Protein AF-0000000079725671 (afdb_homodimer)

pLDDT: mean 90.02, std 9.46, range [46.38, 97.56]

Solvent-accessible surface area (backbone atoms only — not comparable to full-atom values): 10134 Å² total; per-residue (Å²): 124,62,66,67,55,54,53,46,51,53,52,45,52,52,47,52,50,46,52,53,51,50,50,51,46,45,49,37,56,75,71,64,52,60,65,69,60,48,43,50,51,52,51,51,50,43,43,52,50,52,52,50,46,47,50,50,50,51,51,50,41,50,66,55,51,53,64,68,46,79,49,66,68,58,43,51,52,50,51,51,50,51,50,51,51,52,53,46,55,57,65,80,77,125,64,67,68,55,53,53,47,49,52,51,44,53,52,47,51,52,46,52,52,52,50,50,50,46,47,48,36,55,74,70,64,52,59,64,68,60,49,43,50,50,51,52,51,48,44,44,53,51,51,51,50,44,46,51,50,51,52,51,50,41,50,67,56,51,53,65,68,46,80,49,67,65,58,42,52,54,50,51,51,51,52,49,51,50,54,52,46,55,56,63,79,77

Foldseek 3Di:
DPPVVVLVVVLVVLVVVLVVLVVVLVVCVVVPHDPVVSVVSVVVSVLSVLVSVLSVVVVCCVVPPLVPDDDPVVNVVSVVVNVVVVVVSVVVD/DPPVVVLVVVLVVLVVVLVVLVVVLVVCVVVPHDPVVSVVSVVVSVLSVLVSVLSVVVVCCVVPPLVPDDDPVVNVVSVVVNVVVVVVSVVVD

Radius of gyration: 20.31 Å; Cα contacts (8 Å, |Δi|>4): 118; chains: 2; bounding box: 20×65×53 Å

Nearest PDB structures (foldseek):
  5lcy-assembly1_C  TM=7.199E-01  e=9.953E-04  Salmonella enterica subsp. enterica serovar Typhimurium
  4adz-assembly1_A-2  TM=7.126E-01  e=8.774E-03  Streptomyces lividans
  5lbm-assembly1_D  TM=7.826E-01  e=1.057E-02  Escherichia coli O157:H7
  7mq3-assembly1_A  TM=7.444E-01  e=8.245E-03  Streptococcus pneumoniae D39
  7mq1-assembly1_B  TM=7.352E-01  e=1.443E-02  Streptococcus pneumoniae D39

InterPro domains:
  IPR003735 Metal-sensitive transcriptional repressor [PF02583] (8-86)
  IPR003735 Metal-sensitive transcriptional repressor [PTHR33677] (5-89)
  IPR038390 Metal-sensitive repressor, helix protomer superfamily [G3DSA:1.20.58.1000] (1-90)

Organism: NCBI:txid2484901

Secondary structure (DSSP, 8-state):
--HHHHHHHHHHHHHHHHHHHHHHHHHHHHTT--HHHHHHHHHHHHHHHHHHHHHHHHHHIIIIIIHH---HHHHHHHHHHHHHHHHHHHHH-/--HHHHHHHHHHHHHHHHHHHHHHHHHHHHTT--HHHHHHHHHHHHHHHHHHHHHHHHHHIIIIIIHH---HHHHHHHHHHHHHHHHHHHHH-

Sequence (186 aa):
MDKKLESSKKIQDRLSRLEGHLKSVKRMVEEGKPCNDVIHQIAAVQAALSKVAKLMIEDHFSHSILAQTKSPELKTDLKEFMASIDNYFRTIHMDKKLESSKKIQDRLSRLEGHLKSVKRMVEEGKPCNDVIHQIAAVQAALSKVAKLMIEDHFSHSILAQTKSPELKTDLKEFMASIDNYFRTIH

Structure (mmCIF, N/CA/C/O backbone):
data_AF-0000000079725671-model_v1
#
loop_
_entity.id
_entity.type
_entity.pdbx_description
1 polymer 'Metal-sensitive transcriptional regulator'
#
loop_
_atom_site.group_PDB
_atom_site.id
_atom_site.type_symbol
_atom_site.label_atom_id
_atom_site.label_alt_id
_atom_site.label_comp_id
_atom_site.label_asym_id
_atom_site.label_entity_id
_atom_site.label_seq_id
_atom_site.pdbx_PDB_ins_code
_atom_site.Cartn_x
_atom_site.Cartn_y
_atom_site.Cartn_z
_atom_site.occupancy
_atom_site.B_iso_or_equiv
_atom_site.auth_seq_id
_atom_site.auth_comp_id
_atom_site.auth_asym_id
_atom_site.auth_atom_id
_atom_site.pdbx_PDB_model_num
ATOM 1 N N . MET A 1 1 ? -8.273 18.859 24.344 1 46.38 1 MET A N 1
ATOM 2 C CA . MET A 1 1 ? -7.238 17.953 23.844 1 46.38 1 MET A CA 1
ATOM 3 C C . MET A 1 1 ? -6.551 18.531 22.609 1 46.38 1 MET A C 1
ATOM 5 O O . MET A 1 1 ? -7.211 19.047 21.719 1 46.38 1 MET A O 1
ATOM 9 N N . ASP A 1 2 ? -5.238 18.953 22.641 1 62.06 2 ASP A N 1
ATOM 10 C CA . ASP A 1 2 ? -4.488 19.594 21.562 1 62.06 2 ASP A CA 1
ATOM 11 C C . ASP A 1 2 ? -4.777 18.922 20.219 1 62.06 2 ASP A C 1
ATOM 13 O O . ASP A 1 2 ? -4.809 17.688 20.125 1 62.06 2 ASP A O 1
ATOM 17 N N . LYS A 1 3 ? -5.676 19.531 19.391 1 66.25 3 LYS A N 1
ATOM 18 C CA . LYS A 1 3 ? -6.094 19.078 18.062 1 66.25 3 LYS A CA 1
ATOM 19 C C . LYS A 1 3 ? -5.02 18.219 17.406 1 66.25 3 LYS A C 1
ATOM 21 O O . LYS A 1 3 ? -5.332 17.25 16.719 1 66.25 3 LYS A O 1
ATOM 26 N N . LYS A 1 4 ? -3.754 18.562 17.641 1 72.12 4 LYS A N 1
ATOM 27 C CA . LYS A 1 4 ? -2.637 17.797 17.094 1 72.12 4 LYS A CA 1
ATOM 28 C C . LYS A 1 4 ? -2.58 16.391 17.688 1 72.12 4 LYS A C 1
ATOM 30 O O . LYS A 1 4 ? -2.334 15.422 16.969 1 72.12 4 LYS A O 1
ATOM 35 N N . LEU A 1 5 ? -2.916 16.406 18.938 1 70.75 5 LEU A N 1
ATOM 36 C CA . LEU A 1 5 ? -2.896 15.117 19.641 1 70.75 5 LEU A CA 1
ATOM 37 C C . LEU A 1 5 ? -4.035 14.227 19.156 1 70.75 5 LEU A C 1
ATOM 39 O O . LEU A 1 5 ? -3.859 13.016 19 1 70.75 5 LEU A O 1
ATOM 43 N N . GLU A 1 6 ? -5.164 14.82 18.875 1 73.5 6 GLU A N 1
ATOM 44 C CA . GLU A 1 6 ? -6.316 14.055 18.422 1 73.5 6 GLU A CA 1
ATOM 45 C C . GLU A 1 6 ? -6.078 13.477 17.031 1 73.5 6 GLU A C 1
ATOM 47 O O . GLU A 1 6 ? -6.473 12.336 16.75 1 73.5 6 GLU A O 1
ATOM 52 N N . SER A 1 7 ? -5.441 14.211 16.203 1 82.75 7 SER A N 1
ATOM 53 C CA . SER A 1 7 ? -5.133 13.742 14.852 1 82.75 7 SER A CA 1
ATOM 54 C C . SER A 1 7 ? -4.129 12.594 14.883 1 82.75 7 SER A C 1
ATOM 56 O O . SER A 1 7 ? -4.273 11.617 14.141 1 82.75 7 SER A O 1
ATOM 58 N N . SER A 1 8 ? -3.211 12.766 15.836 1 87.94 8 SER A N 1
ATOM 59 C CA . SER A 1 8 ? -2.201 11.727 15.969 1 87.94 8 SER A CA 1
ATOM 60 C C . SER A 1 8 ? -2.818 10.414 16.453 1 87.94 8 SER A C 1
ATOM 62 O O . SER A 1 8 ? -2.455 9.336 15.969 1 87.94 8 SER A O 1
ATOM 64 N N . LYS A 1 9 ? -3.758 10.547 17.375 1 91.75 9 LYS A N 1
ATOM 65 C CA . LYS A 1 9 ? -4.414 9.352 17.906 1 91.75 9 LYS A CA 1
ATOM 66 C C . LYS A 1 9 ? -5.242 8.664 16.828 1 91.75 9 LYS A C 1
ATOM 68 O O . LYS A 1 9 ? -5.242 7.434 16.734 1 91.75 9 LYS A O 1
ATOM 73 N N . LYS A 1 10 ? -5.965 9.391 16.062 1 93.5 10 LYS A N 1
ATOM 74 C CA . LYS A 1 10 ? -6.766 8.836 14.977 1 93.5 10 LYS A CA 1
ATOM 75 C C . LYS A 1 10 ? -5.887 8.094 13.969 1 93.5 10 LYS A C 1
ATOM 77 O O . LYS A 1 10 ? -6.23 7 13.531 1 93.5 10 LYS A O 1
ATOM 82 N N . ILE A 1 11 ? -4.789 8.703 13.633 1 95.81 11 ILE A N 1
ATOM 83 C CA . ILE A 1 11 ? -3.846 8.102 12.695 1 95.81 11 ILE A CA 1
ATOM 84 C C . ILE A 1 11 ? -3.275 6.816 13.297 1 95.81 11 ILE A C 1
ATOM 86 O O . ILE A 1 11 ? -3.16 5.801 12.609 1 95.81 11 ILE A O 1
ATOM 90 N N . GLN A 1 12 ? -3.014 6.855 14.578 1 95.69 12 GLN A N 1
ATOM 91 C CA . GLN A 1 12 ? -2.5 5.68 15.273 1 95.69 12 GLN A CA 1
ATOM 92 C C . GLN A 1 12 ? -3.512 4.539 15.242 1 95.69 12 GLN A C 1
ATOM 94 O O . GLN A 1 12 ? -3.145 3.383 15.016 1 95.69 12 GLN A O 1
ATOM 99 N N . ASP A 1 13 ? -4.703 4.891 15.5 1 96.38 13 ASP A N 1
ATOM 100 C CA . ASP A 1 13 ? -5.762 3.887 15.492 1 96.38 13 ASP A CA 1
ATOM 101 C C . ASP A 1 13 ? -5.902 3.25 14.109 1 96.38 13 ASP A C 1
ATOM 103 O O . ASP A 1 13 ? -6.09 2.037 14 1 96.38 13 ASP A O 1
ATOM 107 N N . ARG A 1 14 ? -5.879 4.031 13.086 1 96.19 14 ARG A N 1
ATOM 108 C CA . ARG A 1 14 ? -5.973 3.516 11.727 1 96.19 14 ARG A CA 1
ATOM 109 C C . ARG A 1 14 ? -4.801 2.59 11.406 1 96.19 14 ARG A C 1
ATOM 111 O O . ARG A 1 14 ? -4.984 1.534 10.797 1 96.19 14 ARG A O 1
ATOM 118 N N . LEU A 1 15 ? -3.604 2.99 11.789 1 97.25 15 LEU A N 1
ATOM 119 C CA . LEU A 1 15 ? -2.416 2.176 11.555 1 97.25 15 LEU A CA 1
ATOM 120 C C . LEU A 1 15 ? -2.502 0.854 12.312 1 97.25 15 LEU A C 1
ATOM 122 O O . LEU A 1 15 ? -2.051 -0.181 11.812 1 97.25 15 LEU A O 1
ATOM 126 N N . SER A 1 16 ? -3.055 0.886 13.5 1 96.81 16 SER A N 1
ATOM 127 C CA . SER A 1 16 ? -3.244 -0.34 14.266 1 96.81 16 SER A CA 1
ATOM 128 C C . SER A 1 16 ? -4.184 -1.303 13.547 1 96.81 16 SER A C 1
ATOM 130 O O . SER A 1 16 ? -3.928 -2.508 13.5 1 96.81 16 SER A O 1
ATOM 132 N N . ARG A 1 17 ? -5.215 -0.775 13.016 1 96.75 17 ARG A N 1
ATOM 133 C CA . ARG A 1 17 ? -6.137 -1.602 12.242 1 96.75 17 ARG A CA 1
ATOM 134 C C . ARG A 1 17 ? -5.445 -2.201 11.023 1 96.75 17 ARG A C 1
ATOM 136 O O . ARG A 1 17 ? -5.648 -3.375 10.711 1 96.75 17 ARG A O 1
ATOM 143 N N . LEU A 1 18 ? -4.652 -1.413 10.367 1 97.56 18 LEU A N 1
ATOM 144 C CA . LEU A 1 18 ? -3.93 -1.869 9.188 1 97.56 18 LEU A CA 1
ATOM 145 C C . LEU A 1 18 ? -2.941 -2.973 9.547 1 97.56 18 LEU A C 1
ATOM 147 O O . LEU A 1 18 ? -2.758 -3.922 8.781 1 97.56 18 LEU A O 1
ATOM 151 N N . GLU A 1 19 ? -2.283 -2.789 10.641 1 96.31 19 GLU A N 1
ATOM 152 C CA . GLU A 1 19 ? -1.405 -3.846 11.141 1 96.31 19 GLU A CA 1
ATOM 153 C C . GLU A 1 19 ? -2.164 -5.16 11.297 1 96.31 19 GLU A C 1
ATOM 155 O O . GLU A 1 19 ? -1.667 -6.223 10.914 1 96.31 19 GLU A O 1
ATOM 160 N N . GLY A 1 20 ? -3.352 -5.07 11.898 1 95.62 20 GLY A N 1
ATOM 161 C CA . GLY A 1 20 ? -4.199 -6.246 12.016 1 95.62 20 GLY A CA 1
ATOM 162 C C . GLY A 1 20 ? -4.551 -6.863 10.672 1 95.62 20 GLY A C 1
ATOM 163 O O . GLY A 1 20 ? -4.508 -8.086 10.516 1 95.62 20 GLY A O 1
ATOM 164 N N . HIS A 1 21 ? -4.902 -5.988 9.695 1 96.88 21 HIS A N 1
ATOM 165 C CA . HIS A 1 21 ? -5.227 -6.457 8.352 1 96.88 21 HIS A CA 1
ATOM 166 C C . HIS A 1 21 ? -4.043 -7.18 7.719 1 96.88 21 HIS A C 1
ATOM 168 O O . HIS A 1 21 ? -4.215 -8.211 7.066 1 96.88 21 HIS A O 1
ATOM 174 N N . LEU A 1 22 ? -2.883 -6.645 7.945 1 97.31 22 LEU A N 1
ATOM 175 C CA . LEU A 1 22 ? -1.688 -7.273 7.391 1 97.31 22 LEU A CA 1
ATOM 176 C C . LEU A 1 22 ? -1.445 -8.633 8.039 1 97.31 22 LEU A C 1
ATOM 178 O O . LEU A 1 22 ? -1.029 -9.578 7.359 1 97.31 22 LEU A O 1
ATOM 182 N N . LYS A 1 23 ? -1.699 -8.75 9.297 1 96.44 23 LYS A N 1
ATOM 183 C CA . LYS A 1 23 ? -1.615 -10.039 9.977 1 96.44 23 LYS A CA 1
ATOM 184 C C . LYS A 1 23 ? -2.568 -11.055 9.344 1 96.44 23 LYS A C 1
ATOM 186 O O . LYS A 1 23 ? -2.219 -12.227 9.188 1 96.44 23 LYS A O 1
ATOM 191 N N . SER A 1 24 ? -3.736 -10.539 9.055 1 96.75 24 SER A N 1
ATOM 192 C CA . SER A 1 24 ? -4.699 -11.406 8.383 1 96.75 24 SER A CA 1
ATOM 193 C C . SER A 1 24 ? -4.172 -11.875 7.035 1 96.75 24 SER A C 1
ATOM 195 O O . SER A 1 24 ? -4.34 -13.047 6.672 1 96.75 24 SER A O 1
ATOM 197 N N . VAL A 1 25 ? -3.551 -11.031 6.316 1 97.56 25 VAL A N 1
ATOM 198 C CA . VAL A 1 25 ? -2.965 -11.391 5.027 1 97.56 25 VAL A CA 1
ATOM 199 C C . VAL A 1 25 ? -1.93 -12.492 5.219 1 97.56 25 VAL A C 1
ATOM 201 O O . VAL A 1 25 ? -1.928 -13.484 4.484 1 97.56 25 VAL A O 1
ATOM 204 N N . LYS A 1 26 ? -1.071 -12.305 6.156 1 96.44 26 LYS A N 1
ATOM 205 C CA . LYS A 1 26 ? -0.055 -13.305 6.465 1 96.44 26 LYS A CA 1
ATOM 206 C C . LYS A 1 26 ? -0.693 -14.656 6.77 1 96.44 26 LYS A C 1
ATOM 208 O O . LYS A 1 26 ? -0.23 -15.695 6.285 1 96.44 26 LYS A O 1
ATOM 213 N N . ARG A 1 27 ? -1.762 -14.68 7.562 1 96.5 27 ARG A N 1
ATOM 214 C CA . ARG A 1 27 ? -2.48 -15.898 7.914 1 96.5 27 ARG A CA 1
ATOM 215 C C . ARG A 1 27 ? -3.07 -16.562 6.676 1 96.5 27 ARG A C 1
ATOM 217 O O . ARG A 1 27 ? -3.047 -17.781 6.551 1 96.5 27 ARG A O 1
ATOM 224 N N . MET A 1 28 ? -3.639 -15.734 5.793 1 96.31 28 MET A N 1
ATOM 225 C CA . MET A 1 28 ? -4.211 -16.25 4.555 1 96.31 28 MET A CA 1
ATOM 226 C C . MET A 1 28 ? -3.164 -17.016 3.752 1 96.31 28 MET A C 1
ATOM 228 O O . MET A 1 28 ? -3.453 -18.078 3.205 1 96.31 28 MET A O 1
ATOM 232 N N . VAL A 1 29 ? -1.955 -16.453 3.699 1 95.31 29 VAL A N 1
ATOM 233 C CA . VAL A 1 29 ? -0.865 -17.109 2.98 1 95.31 29 VAL A CA 1
ATOM 234 C C . VAL A 1 29 ? -0.498 -18.422 3.67 1 95.31 29 VAL A C 1
ATOM 236 O O . VAL A 1 29 ? -0.331 -19.438 3.012 1 95.31 29 VAL A O 1
ATOM 239 N N . GLU A 1 30 ? -0.4 -18.406 4.973 1 93.38 30 GLU A N 1
ATOM 240 C CA . GLU A 1 30 ? -0.06 -19.594 5.758 1 93.38 30 GLU A CA 1
ATOM 241 C C . GLU A 1 30 ? -1.091 -20.703 5.566 1 93.38 30 GLU A C 1
ATOM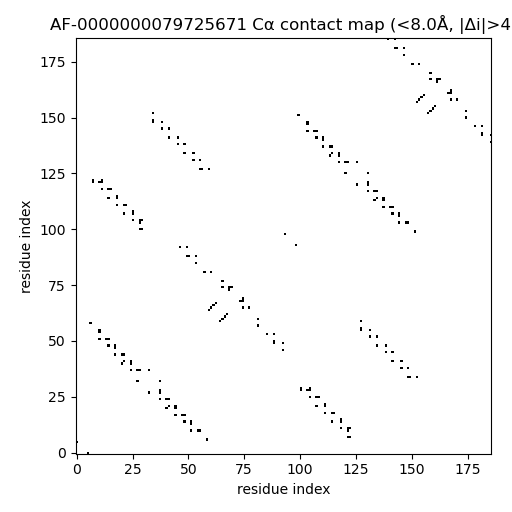 243 O O . GLU A 1 30 ? -0.739 -21.875 5.512 1 93.38 30 GLU A O 1
ATOM 248 N N . GLU A 1 31 ? -2.348 -20.344 5.453 1 95.38 31 GLU A N 1
ATOM 249 C CA . GLU A 1 31 ? -3.459 -21.281 5.344 1 95.38 31 GLU A CA 1
ATOM 250 C C . GLU A 1 31 ? -3.66 -21.734 3.9 1 95.38 31 GLU A C 1
ATOM 252 O O . GLU A 1 31 ? -4.531 -22.562 3.619 1 95.38 31 GLU A O 1
ATOM 257 N N . GLY A 1 32 ? -2.928 -21.172 2.992 1 92.44 32 GLY A N 1
ATOM 258 C CA . GLY A 1 32 ? -3 -21.578 1.595 1 92.44 32 GLY A CA 1
ATOM 259 C C . GLY A 1 32 ? -4.258 -21.094 0.899 1 92.44 32 GLY A C 1
ATOM 260 O O . GLY A 1 32 ? -4.863 -21.828 0.115 1 92.44 32 GLY A O 1
ATOM 261 N N . LYS A 1 33 ? -4.707 -19.891 1.312 1 94.56 33 LYS A N 1
ATOM 262 C CA . LYS A 1 33 ? -5.871 -19.297 0.646 1 94.56 33 LYS A CA 1
ATOM 263 C C . LYS A 1 33 ? -5.57 -19 -0.819 1 94.56 33 LYS A C 1
ATOM 265 O O . LYS A 1 33 ? -4.41 -18.844 -1.201 1 94.56 33 LYS A O 1
ATOM 270 N N . PRO A 1 34 ? -6.645 -18.969 -1.673 1 92.88 34 PRO A N 1
ATOM 271 C CA . PRO A 1 34 ? -6.434 -18.672 -3.092 1 92.88 34 PRO A CA 1
ATOM 272 C C . PRO A 1 34 ? -5.703 -17.344 -3.32 1 92.88 34 PRO A C 1
ATOM 274 O O . PRO A 1 34 ? -6 -16.359 -2.654 1 92.88 34 PRO A O 1
ATOM 277 N N . CYS A 1 35 ? -4.766 -17.328 -4.211 1 91.75 35 CYS A N 1
ATOM 278 C CA . CYS A 1 35 ? -3.92 -16.188 -4.527 1 91.75 35 CYS A CA 1
ATOM 279 C C . CYS A 1 35 ? -4.762 -14.938 -4.777 1 91.75 35 CYS A C 1
ATOM 281 O O . CYS A 1 35 ? -4.426 -13.852 -4.305 1 91.75 35 CYS A O 1
ATOM 283 N N . ASN A 1 36 ? -5.883 -15.102 -5.484 1 92.06 36 ASN A N 1
ATOM 284 C CA . ASN A 1 36 ? -6.738 -13.961 -5.797 1 92.06 36 ASN A CA 1
ATOM 285 C C . ASN A 1 36 ? -7.266 -13.297 -4.531 1 92.06 36 ASN A C 1
ATOM 287 O O . ASN A 1 36 ? -7.367 -12.07 -4.465 1 92.06 36 ASN A O 1
ATOM 291 N N . ASP A 1 37 ? -7.625 -14.109 -3.545 1 95.81 37 ASP A N 1
ATOM 292 C CA . ASP A 1 37 ? -8.117 -13.57 -2.281 1 95.81 37 ASP A CA 1
ATOM 293 C C . ASP A 1 37 ? -7.02 -12.812 -1.538 1 95.81 37 ASP A C 1
ATOM 295 O O . ASP A 1 37 ? -7.258 -11.734 -0.995 1 95.81 37 ASP A O 1
ATOM 299 N N . VAL A 1 38 ? -5.852 -13.352 -1.526 1 96.69 38 VAL A N 1
ATOM 300 C CA . VAL A 1 38 ? -4.723 -12.742 -0.831 1 96.69 38 VAL A CA 1
ATOM 301 C C . VAL A 1 38 ? -4.367 -11.414 -1.49 1 96.69 38 VAL A C 1
ATOM 303 O O . VAL A 1 38 ? -4.18 -10.406 -0.805 1 96.69 38 VAL A O 1
ATOM 306 N N . ILE A 1 39 ? -4.375 -11.367 -2.785 1 95.44 39 ILE A N 1
ATOM 307 C CA . ILE A 1 39 ? -4.035 -10.164 -3.529 1 95.44 39 ILE A CA 1
ATOM 308 C C . ILE A 1 39 ? -5.094 -9.094 -3.287 1 95.44 39 ILE A C 1
ATOM 310 O O . ILE A 1 39 ? -4.773 -7.906 -3.168 1 95.44 39 ILE A O 1
ATOM 314 N N . HIS A 1 40 ? -6.254 -9.523 -3.23 1 95.88 40 HIS A N 1
ATOM 315 C CA . HIS A 1 40 ? -7.328 -8.578 -2.941 1 95.88 40 HIS A CA 1
ATOM 316 C C . HIS A 1 40 ? -7.141 -7.93 -1.575 1 95.88 40 HIS A C 1
ATOM 318 O O . HIS A 1 40 ? -7.352 -6.727 -1.422 1 95.88 40 HIS A O 1
ATOM 324 N N . GLN A 1 41 ? -6.773 -8.734 -0.63 1 96.31 41 GLN A N 1
ATOM 325 C CA . GLN A 1 41 ? -6.566 -8.203 0.712 1 96.31 41 GLN A CA 1
ATOM 326 C C . GLN A 1 41 ? -5.352 -7.277 0.752 1 96.31 41 GLN A C 1
ATOM 328 O O . GLN A 1 41 ? -5.352 -6.273 1.467 1 96.31 41 GLN A O 1
ATOM 333 N N . ILE A 1 42 ? -4.305 -7.641 0.023 1 96.75 42 ILE A N 1
ATOM 334 C CA . ILE A 1 42 ? -3.139 -6.766 -0.073 1 96.75 42 ILE A CA 1
ATOM 335 C C . ILE A 1 42 ? -3.553 -5.414 -0.647 1 96.75 42 ILE A C 1
ATOM 337 O O . ILE A 1 42 ? -3.156 -4.363 -0.133 1 96.75 42 ILE A O 1
ATOM 341 N N . ALA A 1 43 ? -4.348 -5.414 -1.692 1 94.81 43 ALA A N 1
ATOM 342 C CA . ALA A 1 43 ? -4.84 -4.18 -2.303 1 94.81 43 ALA A CA 1
ATOM 343 C C . ALA A 1 43 ? -5.625 -3.346 -1.296 1 94.81 43 ALA A C 1
ATOM 345 O O . ALA A 1 43 ? -5.52 -2.117 -1.282 1 94.81 43 ALA A O 1
ATOM 346 N N . ALA A 1 44 ? -6.422 -4.031 -0.44 1 95.94 44 ALA A N 1
ATOM 347 C CA . ALA A 1 44 ? -7.195 -3.336 0.585 1 95.94 44 ALA A CA 1
ATOM 348 C C . ALA A 1 44 ? -6.281 -2.654 1.598 1 95.94 44 ALA A C 1
ATOM 350 O O . ALA A 1 44 ? -6.547 -1.53 2.029 1 95.94 44 ALA A O 1
ATOM 351 N N . VAL A 1 45 ? -5.188 -3.33 1.957 1 96.25 45 VAL A N 1
ATOM 352 C CA . VAL A 1 45 ? -4.23 -2.74 2.885 1 96.25 45 VAL A CA 1
ATOM 353 C C . VAL A 1 45 ? -3.57 -1.522 2.24 1 96.25 45 VAL A C 1
ATOM 355 O O . VAL A 1 45 ? -3.422 -0.478 2.879 1 96.25 45 VAL A O 1
ATOM 358 N N . GLN A 1 46 ? -3.191 -1.589 1.028 1 95.19 46 GLN A N 1
ATOM 359 C CA . GLN A 1 46 ? -2.564 -0.49 0.303 1 95.19 46 GLN A CA 1
ATOM 360 C C . GLN A 1 46 ? -3.496 0.714 0.212 1 95.19 46 GLN A C 1
ATOM 362 O O . GLN A 1 46 ? -3.074 1.852 0.431 1 95.19 46 GLN A O 1
ATOM 367 N N . ALA A 1 47 ? -4.746 0.437 -0.098 1 94.62 47 ALA A N 1
ATOM 368 C CA . ALA A 1 47 ? -5.738 1.503 -0.187 1 94.62 47 ALA A CA 1
ATOM 369 C C . ALA A 1 47 ? -5.926 2.193 1.161 1 94.62 47 ALA A C 1
ATOM 371 O O . ALA A 1 47 ? -6.004 3.422 1.231 1 94.62 47 ALA A O 1
ATOM 372 N N . ALA A 1 48 ? -5.992 1.388 2.164 1 95.5 48 ALA A N 1
ATOM 373 C CA . ALA A 1 48 ? -6.156 1.943 3.506 1 95.5 48 ALA A CA 1
ATOM 374 C C . ALA A 1 48 ? -4.934 2.764 3.91 1 95.5 48 ALA A C 1
ATOM 376 O O . ALA A 1 48 ? -5.066 3.805 4.559 1 95.5 48 ALA A O 1
ATOM 377 N N . LEU A 1 49 ? -3.73 2.328 3.545 1 96.06 49 LEU A N 1
ATOM 378 C CA . LEU A 1 49 ? -2.512 3.086 3.809 1 96.06 49 LEU A CA 1
ATOM 379 C C . LEU A 1 49 ? -2.523 4.414 3.061 1 96.06 49 LEU A C 1
ATOM 381 O O . LEU A 1 49 ? -2.084 5.438 3.592 1 96.06 49 LEU A O 1
ATOM 385 N N . SER A 1 50 ? -3.002 4.418 1.828 1 94.88 50 SER A N 1
ATOM 386 C CA . SER A 1 50 ? -3.139 5.648 1.059 1 94.88 50 SER A CA 1
ATOM 387 C C . SER A 1 50 ? -4.043 6.648 1.771 1 94.88 50 SER A C 1
ATOM 389 O O . SER A 1 50 ? -3.771 7.848 1.771 1 94.88 50 SER A O 1
ATOM 391 N N . LYS A 1 51 ? -5.086 6.152 2.373 1 94.69 51 LYS A N 1
ATOM 392 C CA . LYS A 1 51 ? -5.996 7.02 3.117 1 94.69 51 LYS A CA 1
ATOM 393 C C . LYS A 1 51 ? -5.309 7.625 4.336 1 94.69 51 LYS A C 1
ATOM 395 O O . LYS A 1 51 ? -5.543 8.789 4.676 1 94.69 51 LYS A O 1
ATOM 400 N N . VAL A 1 52 ? -4.504 6.844 4.93 1 95.56 52 VAL A N 1
ATOM 401 C CA . VAL A 1 52 ? -3.758 7.355 6.078 1 95.56 52 VAL A CA 1
ATOM 402 C C . VAL A 1 52 ? -2.797 8.453 5.621 1 95.56 52 VAL A C 1
ATOM 404 O O . VAL A 1 52 ? -2.723 9.516 6.242 1 95.56 52 VAL A O 1
ATOM 407 N N . ALA A 1 53 ? -2.045 8.203 4.551 1 94.88 53 ALA A N 1
ATOM 408 C CA . ALA A 1 53 ? -1.133 9.195 3.994 1 94.88 53 ALA A CA 1
ATOM 409 C C . ALA A 1 53 ? -1.872 10.484 3.646 1 94.88 53 ALA A C 1
ATOM 411 O O . ALA A 1 53 ? -1.404 11.578 3.965 1 94.88 53 ALA A O 1
ATOM 412 N N . LYS A 1 54 ? -2.986 10.344 3.096 1 93.88 54 LYS A N 1
ATOM 413 C CA . LYS A 1 54 ? -3.809 11.492 2.744 1 93.88 54 LYS A CA 1
ATOM 414 C C . LYS A 1 54 ? -4.191 12.297 3.986 1 93.88 54 LYS A C 1
ATOM 416 O O . LYS A 1 54 ? -4.094 13.523 3.992 1 93.88 54 LYS A O 1
ATOM 421 N N . LEU A 1 55 ? -4.656 11.609 4.93 1 93.25 55 LEU A N 1
ATOM 422 C CA . LEU A 1 55 ? -5.047 12.266 6.172 1 93.25 55 LEU A CA 1
ATOM 423 C C . LEU A 1 55 ? -3.875 13.031 6.781 1 93.25 55 LEU A C 1
ATOM 425 O O . LEU A 1 55 ? -4.051 14.141 7.289 1 93.25 55 LEU A O 1
ATOM 429 N N . MET A 1 56 ? -2.758 12.461 6.699 1 93.12 56 MET A N 1
ATOM 430 C CA . MET A 1 56 ? -1.561 13.102 7.242 1 93.12 56 MET A CA 1
ATOM 431 C C . MET A 1 56 ? -1.209 14.352 6.449 1 93.12 56 MET A C 1
ATOM 433 O O . MET A 1 56 ? -0.857 15.383 7.031 1 93.12 56 MET A O 1
ATOM 437 N N . ILE A 1 57 ? -1.312 14.242 5.164 1 92.56 57 ILE A N 1
ATOM 438 C CA . ILE A 1 57 ? -1.045 15.375 4.289 1 92.56 57 ILE A CA 1
ATOM 439 C C . ILE A 1 57 ? -2.033 16.5 4.59 1 92.56 57 ILE A C 1
ATOM 441 O O . ILE A 1 57 ? -1.638 17.656 4.742 1 92.56 57 ILE A O 1
ATOM 445 N N . GLU A 1 58 ? -3.277 16.156 4.742 1 91.19 58 GLU A N 1
ATOM 446 C CA . GLU A 1 58 ? -4.324 17.141 5.039 1 91.19 58 GLU A CA 1
ATOM 447 C C . GLU A 1 58 ? -4.082 17.812 6.383 1 91.19 58 GLU A C 1
ATOM 449 O O . GLU A 1 58 ? -4.242 19.031 6.512 1 91.19 58 GLU A O 1
ATOM 454 N N . ASP A 1 59 ? -3.738 17.031 7.309 1 89 59 ASP A N 1
ATOM 455 C CA . ASP A 1 59 ? -3.469 17.547 8.648 1 89 59 ASP A CA 1
ATOM 456 C C . ASP A 1 59 ? -2.291 18.531 8.633 1 89 59 ASP A C 1
ATOM 458 O O . ASP A 1 59 ? -2.369 19.609 9.203 1 89 59 ASP A O 1
ATOM 462 N N . HIS A 1 60 ? -1.206 18.141 7.98 1 84.19 60 HIS A N 1
ATOM 463 C CA . HIS A 1 60 ? -0.031 18.984 7.848 1 84.19 60 HIS A CA 1
ATOM 464 C C . HIS A 1 60 ? -0.359 20.266 7.082 1 84.19 60 HIS A C 1
ATOM 466 O O . HIS A 1 60 ? 0.034 21.359 7.492 1 84.19 60 HIS A O 1
ATOM 472 N N . PHE A 1 61 ? -1.066 20.156 6.094 1 86.19 61 PHE A N 1
ATOM 473 C CA . PHE A 1 61 ? -1.449 21.281 5.254 1 86.19 61 PHE A CA 1
ATOM 474 C C . PHE A 1 61 ? -2.305 22.281 6.031 1 86.19 61 PHE A C 1
ATOM 476 O O . PHE A 1 61 ? -2.074 23.484 5.969 1 86.19 61 PHE A O 1
ATOM 483 N N . SER A 1 62 ? -3.291 21.844 6.738 1 86.56 62 SER A N 1
ATOM 484 C CA . SER A 1 62 ? -4.223 22.703 7.465 1 86.56 62 SER A CA 1
ATOM 485 C C . SER A 1 62 ? -3.533 23.422 8.617 1 86.56 62 SER A C 1
ATOM 487 O O . SER A 1 62 ? -3.691 24.625 8.789 1 86.56 62 SER A O 1
ATOM 489 N N . HIS A 1 63 ? -2.791 22.75 9.43 1 81.69 63 HIS A N 1
ATOM 490 C CA . HIS A 1 63 ? -2.211 23.297 10.656 1 81.69 63 HIS A CA 1
ATOM 491 C C . HIS A 1 63 ? -1.005 24.172 10.344 1 81.69 63 HIS A C 1
ATOM 493 O O . HIS A 1 63 ? -0.807 25.203 10.992 1 81.69 63 HIS A O 1
ATOM 499 N N . SER A 1 64 ? -0.27 23.797 9.375 1 81 64 SER A N 1
ATOM 500 C CA . SER A 1 64 ? 0.993 24.5 9.195 1 81 64 SER A CA 1
ATOM 501 C C . SER A 1 64 ? 0.916 25.484 8.031 1 81 64 SER A C 1
ATOM 503 O O . SER A 1 64 ? 1.345 26.641 8.148 1 81 64 SER A O 1
ATOM 505 N N . ILE A 1 65 ? 0.317 25.062 6.953 1 82.69 65 ILE A N 1
ATOM 506 C CA . ILE A 1 65 ? 0.419 25.891 5.754 1 82.69 65 ILE A CA 1
ATOM 507 C C . ILE A 1 65 ? -0.758 26.859 5.691 1 82.69 65 ILE A C 1
ATOM 509 O O . ILE A 1 65 ? -0.565 28.078 5.598 1 82.69 65 ILE A O 1
ATOM 513 N N . LEU A 1 66 ? -1.928 26.438 5.809 1 86.88 66 LEU A N 1
ATOM 514 C CA . LEU A 1 66 ? -3.107 27.281 5.691 1 86.88 66 LEU A CA 1
ATOM 515 C C . LEU A 1 66 ? -3.209 28.234 6.879 1 86.88 66 LEU A C 1
ATOM 517 O O . LEU A 1 66 ? -3.568 29.406 6.715 1 86.88 66 LEU A O 1
ATOM 521 N N . ALA A 1 67 ? -2.781 27.766 8.039 1 85.94 67 ALA A N 1
ATOM 522 C CA . ALA A 1 67 ? -2.887 28.562 9.258 1 85.94 67 ALA A CA 1
ATOM 523 C C . ALA A 1 67 ? -1.908 29.734 9.234 1 85.94 67 ALA A C 1
ATOM 525 O O . ALA A 1 67 ? -2.176 30.781 9.828 1 85.94 67 ALA A O 1
ATOM 526 N N . GLN A 1 68 ? -0.829 29.547 8.523 1 88.94 68 GLN A N 1
ATOM 527 C CA . GLN A 1 68 ? 0.225 30.562 8.531 1 88.94 68 GLN A CA 1
ATOM 528 C C . GLN A 1 68 ? 0.071 31.516 7.359 1 88.94 68 GLN A C 1
ATOM 530 O O . GLN A 1 68 ? 0.786 32.531 7.277 1 88.94 68 GLN A O 1
ATOM 535 N N . THR A 1 69 ? -0.842 31.125 6.496 1 89 69 THR A N 1
ATOM 536 C CA . THR A 1 69 ? -1.028 31.953 5.305 1 89 69 THR A CA 1
ATOM 537 C C . THR A 1 69 ? -1.997 33.094 5.582 1 89 69 THR A C 1
ATOM 539 O O . THR A 1 69 ? -3.143 32.875 5.973 1 89 69 THR A O 1
ATOM 542 N N . LYS A 1 70 ? -1.545 34.375 5.391 1 88.69 70 LYS A N 1
ATOM 543 C CA . LYS A 1 70 ? -2.336 35.562 5.703 1 88.69 70 LYS A CA 1
ATOM 544 C C . LYS A 1 70 ? -3.039 36.094 4.457 1 88.69 70 LYS A C 1
ATOM 546 O O . LYS A 1 70 ? -4.137 36.656 4.547 1 88.69 70 LYS A O 1
ATOM 551 N N . SER A 1 71 ? -2.482 35.906 3.354 1 92.12 71 SER A N 1
ATOM 552 C CA . SER A 1 71 ? -3.049 36.375 2.096 1 92.12 71 SER A CA 1
ATOM 553 C C . SER A 1 71 ? -4.27 35.562 1.693 1 92.12 71 SER A C 1
ATOM 555 O O . SER A 1 71 ? -4.18 34.344 1.521 1 92.12 71 SER A O 1
ATOM 557 N N . PRO A 1 72 ? -5.422 36.219 1.585 1 91.44 72 PRO A N 1
ATOM 558 C CA . PRO A 1 72 ? -6.629 35.5 1.17 1 91.44 72 PRO A CA 1
ATOM 559 C C . PRO A 1 72 ? -6.484 34.844 -0.201 1 91.44 72 PRO A C 1
ATOM 561 O O . PRO A 1 72 ? -7.012 33.75 -0.425 1 91.44 72 PRO A O 1
ATOM 564 N N . GLU A 1 73 ? -5.809 35.5 -0.952 1 92.38 73 GLU A N 1
ATOM 565 C CA . GLU A 1 73 ? -5.602 34.969 -2.283 1 92.38 73 GLU A CA 1
ATOM 566 C C . GLU A 1 73 ? -4.758 33.688 -2.223 1 92.38 73 GLU A C 1
ATOM 568 O O . GLU A 1 73 ? -5.078 32.688 -2.873 1 92.38 73 GLU A O 1
ATOM 573 N N . LEU A 1 74 ? -3.662 33.719 -1.484 1 92.06 74 LEU A N 1
ATOM 574 C CA . LEU A 1 74 ? -2.791 32.562 -1.339 1 92.06 74 LEU A CA 1
ATOM 575 C C . LEU A 1 74 ? -3.521 31.422 -0.64 1 92.06 74 LEU A C 1
ATOM 577 O O . LEU A 1 74 ? -3.328 30.25 -0.984 1 92.06 74 LEU A O 1
ATOM 581 N N . LYS A 1 75 ? -4.426 31.75 0.304 1 92.38 75 LYS A N 1
ATOM 582 C CA . LYS A 1 75 ? -5.211 30.734 0.991 1 92.38 75 LYS A CA 1
ATOM 583 C C . LYS A 1 75 ? -6.129 30 0.018 1 92.38 75 LYS A C 1
ATOM 585 O O . LYS A 1 75 ? -6.258 28.766 0.082 1 92.38 75 LYS A O 1
ATOM 590 N N . THR A 1 76 ? -6.707 30.781 -0.841 1 93.12 76 THR A N 1
ATOM 591 C CA . THR A 1 76 ? -7.594 30.188 -1.844 1 93.12 76 THR A CA 1
ATOM 592 C C . THR A 1 76 ? -6.816 29.266 -2.781 1 93.12 76 THR A C 1
ATOM 594 O O . THR A 1 76 ? -7.262 28.156 -3.074 1 93.12 76 THR A O 1
ATOM 597 N N . ASP A 1 77 ? -5.668 29.719 -3.215 1 92.94 77 ASP A N 1
ATOM 598 C CA . ASP A 1 77 ? -4.82 28.906 -4.09 1 92.94 77 ASP A CA 1
ATOM 599 C C . ASP A 1 77 ? -4.398 27.609 -3.402 1 92.94 77 ASP A C 1
ATOM 601 O O . ASP A 1 77 ? -4.406 26.547 -4.02 1 92.94 77 ASP A O 1
ATOM 605 N N . LEU A 1 78 ? -4.055 27.703 -2.197 1 91.88 78 LEU A N 1
ATOM 606 C CA . LEU A 1 78 ? -3.613 26.547 -1.43 1 91.88 78 LEU A CA 1
ATOM 607 C C . LEU A 1 78 ? -4.758 25.562 -1.229 1 91.88 78 LEU A C 1
ATOM 609 O O . LEU A 1 78 ? -4.559 24.344 -1.303 1 91.88 78 LEU A O 1
ATOM 613 N N . LYS A 1 79 ? -5.934 26.062 -1.054 1 93 79 LYS A N 1
ATOM 614 C CA . LYS A 1 79 ? -7.109 25.203 -0.921 1 93 79 LYS A CA 1
ATOM 615 C C . LYS A 1 79 ? -7.395 24.453 -2.223 1 93 79 LYS A C 1
ATOM 617 O O . LYS A 1 79 ? -7.723 23.266 -2.207 1 93 79 LYS A O 1
ATOM 622 N N . GLU A 1 80 ? -7.238 25.141 -3.268 1 93.38 80 GLU A N 1
ATOM 623 C CA . GLU A 1 80 ? -7.418 24.5 -4.57 1 93.38 80 GLU A CA 1
ATOM 624 C C . GLU A 1 80 ? -6.371 23.422 -4.805 1 93.38 80 GLU A C 1
ATOM 626 O O . GLU A 1 80 ? -6.688 22.359 -5.344 1 93.38 80 GLU A O 1
ATOM 631 N N . PHE A 1 81 ? -5.184 23.734 -4.383 1 92.88 81 PHE A N 1
ATOM 632 C CA . PHE A 1 81 ? -4.102 22.766 -4.504 1 92.88 81 PHE A CA 1
ATOM 633 C C . PHE A 1 81 ? -4.398 21.531 -3.672 1 92.88 81 PHE A C 1
ATOM 635 O O . PHE A 1 81 ? -4.273 20.406 -4.16 1 92.88 81 PHE A O 1
ATOM 642 N N . MET A 1 82 ? -4.867 21.703 -2.51 1 92.12 82 MET A N 1
ATOM 643 C CA . MET A 1 82 ? -5.211 20.578 -1.639 1 92.12 82 MET A CA 1
ATOM 644 C C . MET A 1 82 ? -6.363 19.766 -2.223 1 92.12 82 MET A C 1
ATOM 646 O O . MET A 1 82 ? -6.387 18.547 -2.105 1 92.12 82 MET A O 1
ATOM 650 N N . ALA A 1 83 ? -7.215 20.438 -2.869 1 93.06 83 ALA A N 1
ATOM 651 C CA . ALA A 1 83 ? -8.32 19.75 -3.537 1 93.06 83 ALA A CA 1
ATOM 652 C C . ALA A 1 83 ? -7.812 18.875 -4.672 1 93.06 83 ALA A C 1
ATOM 654 O O . ALA A 1 83 ? -8.32 17.766 -4.883 1 93.06 83 ALA A O 1
ATOM 655 N N . SER A 1 84 ? -6.914 19.328 -5.375 1 92.62 84 SER A N 1
ATOM 656 C CA . SER A 1 84 ? -6.301 18.531 -6.438 1 92.62 84 SER A CA 1
ATOM 657 C C . SER A 1 84 ? -5.605 17.297 -5.871 1 92.62 84 SER A C 1
ATOM 659 O O . SER A 1 84 ? -5.695 16.219 -6.449 1 92.62 84 SER A O 1
ATOM 661 N N . ILE A 1 85 ? -4.941 17.438 -4.797 1 90.69 85 ILE A N 1
ATOM 662 C CA . ILE A 1 85 ? -4.281 16.328 -4.129 1 90.69 85 ILE A CA 1
ATOM 663 C C . ILE A 1 85 ? -5.32 15.297 -3.684 1 90.69 85 ILE A C 1
ATOM 665 O O . ILE A 1 85 ? -5.152 14.102 -3.904 1 90.69 85 ILE A O 1
ATOM 669 N N . ASP A 1 86 ? -6.344 15.766 -3.146 1 90.12 86 ASP A N 1
ATOM 670 C CA . ASP A 1 86 ? -7.43 14.891 -2.709 1 90.12 86 ASP A CA 1
ATOM 671 C C . ASP A 1 86 ? -7.988 14.086 -3.877 1 90.12 86 ASP A C 1
ATOM 673 O O . ASP A 1 86 ? -8.195 12.875 -3.76 1 90.12 86 ASP A O 1
ATOM 677 N N . ASN A 1 87 ? -8.203 14.758 -4.957 1 90.25 87 ASN A N 1
ATOM 678 C CA . ASN A 1 87 ? -8.688 14.086 -6.16 1 90.25 87 ASN A CA 1
ATOM 679 C C . ASN A 1 87 ? -7.699 13.023 -6.645 1 90.25 87 ASN A C 1
ATOM 681 O O . ASN A 1 87 ? -8.109 11.953 -7.094 1 90.25 87 ASN A O 1
ATOM 685 N N . TYR A 1 88 ? -6.516 13.367 -6.559 1 87.94 88 TYR A N 1
ATOM 686 C CA . TYR A 1 88 ? -5.469 12.43 -6.953 1 87.94 88 TYR A CA 1
ATOM 687 C C . TYR A 1 88 ? -5.527 11.164 -6.105 1 87.94 88 TYR A C 1
ATOM 689 O O . TYR A 1 88 ? -5.512 10.047 -6.637 1 87.94 88 TYR A O 1
ATOM 697 N N . PHE A 1 89 ? -5.629 11.289 -4.793 1 88.56 89 PHE A N 1
ATOM 698 C CA . PHE A 1 89 ? -5.672 10.148 -3.887 1 88.56 89 PHE A CA 1
ATOM 699 C C . PHE A 1 89 ? -6.918 9.305 -4.133 1 88.56 89 PHE A C 1
ATOM 701 O O . PHE A 1 89 ? -6.895 8.086 -3.945 1 88.56 89 PHE A O 1
ATOM 708 N N . ARG A 1 90 ? -7.938 9.945 -4.652 1 82.94 90 ARG A N 1
ATOM 709 C CA . ARG A 1 90 ? -9.18 9.242 -4.945 1 82.94 90 ARG A CA 1
ATOM 710 C C . ARG A 1 90 ? -9.039 8.398 -6.215 1 82.94 90 ARG A C 1
ATOM 712 O O . ARG A 1 90 ? -9.703 7.371 -6.359 1 82.94 90 ARG A O 1
ATOM 719 N N . THR A 1 91 ? -8.148 8.891 -7.031 1 76.56 91 THR A N 1
ATOM 720 C CA . THR A 1 91 ? -7.996 8.203 -8.312 1 76.56 91 THR A CA 1
ATOM 721 C C . THR A 1 91 ? -6.965 7.082 -8.195 1 76.56 91 THR A C 1
ATOM 723 O O . THR A 1 91 ? -7.145 6.008 -8.773 1 76.56 91 THR A O 1
ATOM 726 N N . ILE A 1 92 ? -5.84 7.438 -7.59 1 64.88 92 ILE A N 1
ATOM 727 C CA . ILE A 1 92 ? -4.785 6.434 -7.535 1 64.88 92 ILE A CA 1
ATOM 728 C C . ILE A 1 92 ? -5.223 5.277 -6.637 1 64.88 92 ILE A C 1
ATOM 730 O O . ILE A 1 92 ? -4.707 4.164 -6.754 1 64.88 92 ILE A O 1
ATOM 734 N N . HIS A 1 93 ? -6.051 5.535 -5.695 1 53.75 93 HIS A N 1
ATOM 735 C CA . HIS A 1 93 ? -6.641 4.434 -4.945 1 53.75 93 HIS A CA 1
ATOM 736 C C . HIS A 1 93 ? -8.055 4.129 -5.43 1 53.75 93 HIS A C 1
ATOM 738 O O . HIS A 1 93 ? -8.805 5.043 -5.773 1 53.75 93 HIS A O 1
ATOM 744 N N . MET B 1 1 ? 11.859 -29.859 -1.079 1 46.91 1 MET B N 1
ATOM 745 C CA . MET B 1 1 ? 10.828 -29.016 -0.475 1 46.91 1 MET B CA 1
ATOM 746 C C . MET B 1 1 ? 9.828 -28.531 -1.524 1 46.91 1 MET B C 1
ATOM 748 O O . MET B 1 1 ? 10.219 -28.141 -2.625 1 46.91 1 MET B O 1
ATOM 752 N N . ASP B 1 2 ? 8.508 -28.984 -1.55 1 62.75 2 ASP B N 1
ATOM 753 C CA . ASP B 1 2 ? 7.477 -28.656 -2.529 1 62.75 2 ASP B CA 1
ATOM 754 C C . ASP B 1 2 ? 7.52 -27.172 -2.908 1 62.75 2 ASP B C 1
ATOM 756 O O . ASP B 1 2 ? 7.648 -26.312 -2.041 1 62.75 2 ASP B O 1
ATOM 760 N N . LYS B 1 3 ? 8.156 -26.859 -4.07 1 66.44 3 LYS B N 1
ATOM 761 C CA . LYS B 1 3 ? 8.32 -25.531 -4.641 1 66.44 3 LYS B CA 1
ATOM 762 C C . LYS B 1 3 ? 7.215 -24.594 -4.164 1 66.44 3 LYS B C 1
ATOM 764 O O . LYS B 1 3 ? 7.461 -23.406 -3.93 1 66.44 3 LYS B O 1
ATOM 769 N N . LYS B 1 4 ? 6.012 -25.094 -4 1 72.62 4 LYS B N 1
ATOM 770 C CA . LYS B 1 4 ? 4.883 -24.297 -3.531 1 72.62 4 LYS B CA 1
ATOM 771 C C . LYS B 1 4 ? 5.09 -23.844 -2.09 1 72.62 4 LYS B C 1
ATOM 773 O O . LYS B 1 4 ? 4.789 -22.703 -1.744 1 72.62 4 LYS B O 1
ATOM 778 N N . LEU B 1 5 ? 5.676 -24.766 -1.38 1 70.88 5 LEU B N 1
ATOM 779 C CA . LEU B 1 5 ? 5.93 -24.469 0.023 1 70.88 5 LEU B CA 1
ATOM 780 C C . LEU B 1 5 ? 7.023 -23.406 0.158 1 70.88 5 LEU B C 1
ATOM 782 O O . LEU B 1 5 ? 6.941 -22.531 1.017 1 70.88 5 LEU B O 1
ATOM 786 N N . GLU B 1 6 ? 8 -23.484 -0.695 1 73.56 6 GLU B N 1
ATOM 787 C CA . GLU B 1 6 ? 9.102 -22.531 -0.644 1 73.56 6 GLU B CA 1
ATOM 788 C C . GLU B 1 6 ? 8.633 -21.125 -1.015 1 73.56 6 GLU B C 1
ATOM 790 O O . GLU B 1 6 ? 9.07 -20.141 -0.414 1 73.56 6 GLU B O 1
ATOM 795 N N . SER B 1 7 ? 7.77 -21.031 -1.962 1 83 7 SER B N 1
ATOM 796 C CA . SER B 1 7 ? 7.227 -19.734 -2.377 1 83 7 SER B CA 1
ATOM 797 C C . SER B 1 7 ? 6.371 -19.125 -1.278 1 83 7 SER B C 1
ATOM 799 O O . SER B 1 7 ? 6.453 -17.922 -1.028 1 83 7 SER B O 1
ATOM 801 N N . SER B 1 8 ? 5.66 -20.047 -0.623 1 88 8 SER B N 1
ATOM 802 C CA . SER B 1 8 ? 4.809 -19.562 0.461 1 88 8 SER B CA 1
ATOM 803 C C . SER B 1 8 ? 5.637 -19.016 1.618 1 88 8 SER B C 1
ATOM 805 O O . SER B 1 8 ? 5.289 -18 2.213 1 88 8 SER B O 1
ATOM 807 N N . LYS B 1 9 ? 6.727 -19.703 1.895 1 91.88 9 LYS B N 1
ATOM 808 C CA . LYS B 1 9 ? 7.598 -19.266 2.982 1 91.88 9 LYS B CA 1
ATOM 809 C C . LYS B 1 9 ? 8.242 -17.922 2.662 1 91.88 9 LYS B C 1
ATOM 811 O O . LYS B 1 9 ? 8.352 -17.062 3.531 1 91.88 9 LYS B O 1
ATOM 816 N N . LYS B 1 10 ? 8.719 -17.75 1.487 1 93.56 10 LYS B N 1
ATOM 817 C CA . LYS B 1 10 ? 9.32 -16.5 1.058 1 93.56 10 LYS B CA 1
ATOM 818 C C . LYS B 1 10 ? 8.328 -15.344 1.18 1 93.56 10 LYS B C 1
ATOM 820 O O . LYS B 1 10 ? 8.68 -14.266 1.659 1 93.56 10 LYS B O 1
ATOM 825 N N . ILE B 1 11 ? 7.129 -15.594 0.743 1 95.81 11 ILE B N 1
ATOM 826 C CA . ILE B 1 11 ? 6.074 -14.586 0.819 1 95.81 11 ILE B CA 1
ATOM 827 C C . ILE B 1 11 ? 5.773 -14.258 2.281 1 95.81 11 ILE B C 1
ATOM 829 O O . ILE B 1 11 ? 5.625 -13.094 2.646 1 95.81 11 ILE B O 1
ATOM 833 N N . GLN B 1 12 ? 5.781 -15.273 3.104 1 95.75 12 GLN B N 1
ATOM 834 C CA . GLN B 1 12 ? 5.551 -15.086 4.531 1 95.75 12 GLN B CA 1
ATOM 835 C C . GLN B 1 12 ? 6.641 -14.227 5.16 1 95.75 12 GLN B C 1
ATOM 837 O O . GLN B 1 12 ? 6.355 -13.344 5.973 1 95.75 12 GLN B O 1
ATOM 842 N N . ASP B 1 13 ? 7.812 -14.531 4.797 1 96.44 13 ASP B N 1
ATOM 843 C CA . ASP B 1 13 ? 8.945 -13.773 5.324 1 96.44 13 ASP B CA 1
ATOM 844 C C . ASP B 1 13 ? 8.859 -12.305 4.922 1 96.44 13 ASP B C 1
ATOM 846 O O . ASP B 1 13 ? 9.133 -11.414 5.73 1 96.44 13 ASP B O 1
ATOM 850 N N . ARG B 1 14 ? 8.523 -12.047 3.705 1 96.31 14 ARG B N 1
ATOM 851 C CA . ARG B 1 14 ? 8.383 -10.68 3.234 1 96.31 14 ARG B CA 1
ATOM 852 C C . ARG B 1 14 ? 7.273 -9.953 3.988 1 96.31 14 ARG B C 1
ATOM 854 O O . ARG B 1 14 ? 7.426 -8.789 4.367 1 96.31 14 ARG B O 1
ATOM 861 N N . LEU B 1 15 ? 6.16 -10.617 4.184 1 97.25 15 LEU B N 1
ATOM 862 C CA . LEU B 1 15 ? 5.035 -10.023 4.902 1 97.25 15 LEU B CA 1
ATOM 863 C C . LEU B 1 15 ? 5.414 -9.727 6.352 1 97.25 15 LEU B C 1
ATOM 865 O O . LEU B 1 15 ? 4.977 -8.727 6.918 1 97.25 15 LEU B O 1
ATOM 869 N N . SER B 1 16 ? 6.195 -10.586 6.941 1 96.81 16 SER B N 1
ATOM 870 C CA . SER B 1 16 ? 6.66 -10.352 8.305 1 96.81 16 SER B CA 1
ATOM 871 C C . SER B 1 16 ? 7.523 -9.102 8.391 1 96.81 16 SER B C 1
ATOM 873 O O . SER B 1 16 ? 7.379 -8.305 9.32 1 96.81 16 SER B O 1
ATOM 875 N N . ARG B 1 17 ? 8.359 -8.938 7.445 1 96.75 17 ARG B N 1
ATOM 876 C CA . ARG B 1 17 ? 9.18 -7.727 7.395 1 96.75 17 ARG B CA 1
ATOM 877 C C . ARG B 1 17 ? 8.305 -6.484 7.242 1 96.75 17 ARG B C 1
ATOM 879 O O . ARG B 1 17 ? 8.555 -5.465 7.891 1 96.75 17 ARG B O 1
ATOM 886 N N . LEU B 1 18 ? 7.316 -6.586 6.406 1 97.56 18 LEU B N 1
ATOM 887 C CA . LEU B 1 18 ? 6.41 -5.465 6.168 1 97.56 18 LEU B CA 1
ATOM 888 C C . LEU B 1 18 ? 5.633 -5.117 7.434 1 97.56 18 LEU B C 1
ATOM 890 O O . LEU B 1 18 ? 5.387 -3.943 7.715 1 97.56 18 LEU B O 1
ATOM 894 N N . GLU B 1 19 ? 5.215 -6.129 8.117 1 96.31 19 GLU B N 1
ATOM 895 C CA . GLU B 1 19 ? 4.57 -5.906 9.406 1 96.31 19 GLU B CA 1
ATOM 896 C C . GLU B 1 19 ? 5.469 -5.105 10.344 1 96.31 19 GLU B C 1
ATOM 898 O O . GLU B 1 19 ? 5.008 -4.176 11.008 1 96.31 19 GLU B O 1
ATOM 903 N N . GLY B 1 20 ? 6.734 -5.496 10.398 1 95.62 20 GLY B N 1
ATOM 904 C CA . GLY B 1 20 ? 7.699 -4.742 11.18 1 95.62 20 GLY B CA 1
ATOM 905 C C . GLY B 1 20 ? 7.82 -3.293 10.742 1 95.62 20 GLY B C 1
ATOM 906 O O . GLY B 1 20 ? 7.859 -2.389 11.578 1 95.62 20 GLY B O 1
ATOM 907 N N . HIS B 1 21 ? 7.867 -3.088 9.398 1 96.94 21 HIS B N 1
ATOM 908 C CA . HIS B 1 21 ? 7.949 -1.737 8.852 1 96.94 21 HIS B CA 1
ATOM 909 C C . HIS B 1 21 ? 6.734 -0.908 9.258 1 96.94 21 HIS B C 1
ATOM 911 O O . HIS B 1 21 ? 6.867 0.27 9.594 1 96.94 21 HIS B O 1
ATOM 917 N N . LEU B 1 22 ? 5.602 -1.538 9.242 1 97.31 22 LEU B N 1
ATOM 918 C CA . LEU B 1 22 ? 4.387 -0.831 9.625 1 97.31 22 LEU B CA 1
ATOM 919 C C . LEU B 1 22 ? 4.414 -0.461 11.102 1 97.31 22 LEU B C 1
ATOM 921 O O . LEU B 1 22 ? 3.963 0.62 11.484 1 97.31 22 LEU B O 1
ATOM 925 N N . LYS B 1 23 ? 4.945 -1.315 11.906 1 96.44 23 LYS B N 1
ATOM 926 C CA . LYS B 1 23 ? 5.133 -1.003 13.32 1 96.44 23 LYS B CA 1
ATOM 927 C C . LYS B 1 23 ? 6.023 0.222 13.5 1 96.44 23 LYS B C 1
ATOM 929 O O . LYS B 1 23 ? 5.762 1.065 14.359 1 96.44 23 LYS B O 1
ATOM 934 N N . SER B 1 24 ? 7.047 0.229 12.688 1 96.81 24 SER B N 1
ATOM 935 C CA . SER B 1 24 ? 7.93 1.391 12.727 1 96.81 24 SER B CA 1
ATOM 936 C C . SER B 1 24 ? 7.18 2.666 12.359 1 96.81 24 SER B C 1
ATOM 938 O O . SER B 1 24 ? 7.375 3.711 12.984 1 96.81 24 SER B O 1
ATOM 940 N N . VAL B 1 25 ? 6.328 2.596 11.406 1 97.56 25 VAL B N 1
ATOM 941 C CA . VAL B 1 25 ? 5.527 3.742 10.992 1 97.56 25 VAL B CA 1
ATOM 942 C C . VAL B 1 25 ? 4.664 4.215 12.164 1 97.56 25 VAL B C 1
ATOM 944 O O . VAL B 1 25 ? 4.602 5.41 12.453 1 97.56 25 VAL B O 1
ATOM 947 N N . LYS B 1 26 ? 4.027 3.301 12.789 1 96.38 26 LYS B N 1
ATOM 948 C CA . LYS B 1 26 ? 3.199 3.615 13.945 1 96.38 26 LYS B CA 1
ATOM 949 C C . LYS B 1 26 ? 4.016 4.324 15.031 1 96.38 26 LYS B C 1
ATOM 951 O O . LYS B 1 26 ? 3.561 5.312 15.609 1 96.38 26 LYS B O 1
ATOM 956 N N . ARG B 1 27 ? 5.215 3.84 15.305 1 96.44 27 ARG B N 1
ATOM 957 C CA . ARG B 1 27 ? 6.109 4.438 16.297 1 96.44 27 ARG B CA 1
ATOM 958 C C . ARG B 1 27 ? 6.484 5.859 15.906 1 96.44 27 ARG B C 1
ATOM 960 O O . ARG B 1 27 ? 6.559 6.746 16.766 1 96.44 27 ARG B O 1
ATOM 967 N N . MET B 1 28 ? 6.766 6.043 14.609 1 96.31 28 MET B N 1
ATOM 968 C CA . MET B 1 28 ? 7.113 7.371 14.109 1 96.31 28 MET B CA 1
ATOM 969 C C . MET B 1 28 ? 6 8.367 14.414 1 96.31 28 MET B C 1
ATOM 971 O O . MET B 1 28 ? 6.27 9.5 14.82 1 96.31 28 MET B O 1
ATOM 975 N N . VAL B 1 29 ? 4.762 7.918 14.219 1 95.25 29 VAL B N 1
ATOM 976 C CA . VAL B 1 29 ? 3.611 8.773 14.492 1 95.25 29 VAL B CA 1
ATOM 977 C C . VAL B 1 29 ? 3.527 9.07 15.984 1 95.25 29 VAL B C 1
ATOM 979 O O . VAL B 1 29 ? 3.328 10.219 16.391 1 95.25 29 VAL B O 1
ATOM 982 N N . GLU B 1 30 ? 3.707 8.078 16.812 1 93.31 30 GLU B N 1
ATOM 983 C CA . GLU B 1 30 ? 3.656 8.219 18.266 1 93.31 30 GLU B CA 1
ATOM 984 C C . GLU B 1 30 ? 4.727 9.18 18.766 1 93.31 30 GLU B C 1
ATOM 986 O O . GLU B 1 30 ? 4.488 9.953 19.703 1 93.31 30 GLU B O 1
ATOM 991 N N . GLU B 1 31 ? 5.891 9.164 18.156 1 95.31 31 GLU B N 1
ATOM 992 C CA . GLU B 1 31 ? 7.039 9.961 18.562 1 95.31 31 GLU B CA 1
ATOM 993 C C . GLU B 1 31 ? 6.977 11.367 17.969 1 95.31 31 GLU B C 1
ATOM 995 O O . GLU B 1 31 ? 7.848 12.195 18.234 1 95.31 31 GLU B O 1
ATOM 1000 N N . GLY B 1 32 ? 6.023 11.617 17.141 1 92.31 32 GLY B N 1
ATOM 1001 C CA . GLY B 1 32 ? 5.84 12.938 16.562 1 92.31 32 GLY B CA 1
ATOM 1002 C C . GLY B 1 32 ? 6.871 13.266 15.5 1 92.31 32 GLY B C 1
ATOM 1003 O O . GLY B 1 32 ? 7.363 14.398 15.438 1 92.31 32 GLY B O 1
ATOM 1004 N N . LYS B 1 33 ? 7.277 12.227 14.758 1 94.56 33 LYS B N 1
ATOM 1005 C CA . LYS B 1 33 ? 8.211 12.469 13.664 1 94.56 33 LYS B CA 1
ATOM 1006 C C . LYS B 1 33 ? 7.574 13.352 12.586 1 94.56 33 LYS B C 1
ATOM 1008 O O . LYS B 1 33 ? 6.348 13.422 12.477 1 94.56 33 LYS B O 1
ATOM 1013 N N . PRO B 1 34 ? 8.438 14.078 11.789 1 92.75 34 PRO B N 1
ATOM 1014 C CA . PRO B 1 34 ? 7.902 14.938 10.734 1 92.75 34 PRO B CA 1
ATOM 1015 C C . PRO B 1 34 ? 7.016 14.18 9.75 1 92.75 34 PRO B C 1
ATOM 1017 O O . PRO B 1 34 ? 7.348 13.062 9.352 1 92.75 34 PRO B O 1
ATOM 1020 N N . CYS B 1 35 ? 5.91 14.75 9.391 1 91.69 35 CYS B N 1
ATOM 1021 C CA . CYS B 1 35 ? 4.914 14.164 8.5 1 91.69 35 CYS B CA 1
ATOM 1022 C C . CYS B 1 35 ? 5.562 13.633 7.23 1 91.69 35 CYS B C 1
ATOM 1024 O O . CYS B 1 35 ? 5.234 12.539 6.77 1 91.69 35 CYS B O 1
ATOM 1026 N N . ASN B 1 36 ? 6.512 14.383 6.684 1 92 36 ASN B N 1
ATOM 1027 C CA . ASN B 1 36 ? 7.172 13.969 5.449 1 92 36 ASN B CA 1
ATOM 1028 C C . ASN B 1 36 ? 7.887 12.633 5.613 1 92 36 ASN B C 1
ATOM 1030 O O . ASN B 1 36 ? 7.879 11.797 4.707 1 92 36 ASN B O 1
ATOM 1034 N N . ASP B 1 37 ? 8.523 12.445 6.762 1 95.81 37 ASP B N 1
ATOM 1035 C CA . ASP B 1 37 ? 9.219 11.188 7.031 1 95.81 37 ASP B CA 1
ATOM 1036 C C . ASP B 1 37 ? 8.234 10.031 7.152 1 95.81 37 ASP B C 1
ATOM 1038 O O . ASP B 1 37 ? 8.469 8.945 6.621 1 95.81 37 ASP B O 1
ATOM 1042 N N . VAL B 1 38 ? 7.152 10.258 7.805 1 96.62 38 VAL B N 1
ATOM 1043 C CA . VAL B 1 38 ? 6.145 9.227 8.016 1 96.62 38 VAL B CA 1
ATOM 1044 C C . VAL B 1 38 ? 5.527 8.828 6.676 1 96.62 38 VAL B C 1
ATOM 1046 O O . VAL B 1 38 ? 5.387 7.637 6.379 1 96.62 38 VAL B O 1
ATOM 1049 N N . ILE B 1 39 ? 5.25 9.781 5.848 1 95.38 39 ILE B N 1
ATOM 1050 C CA . ILE B 1 39 ? 4.645 9.523 4.547 1 95.38 39 ILE B CA 1
ATOM 1051 C C . ILE B 1 39 ? 5.621 8.758 3.662 1 95.38 39 ILE B C 1
ATOM 1053 O O . ILE B 1 39 ? 5.219 7.867 2.906 1 95.38 39 ILE B O 1
ATOM 1057 N N . HIS B 1 40 ? 6.812 9.102 3.775 1 95.94 40 HIS B N 1
ATOM 1058 C CA . HIS B 1 40 ? 7.828 8.375 3.016 1 95.94 40 HIS B CA 1
ATOM 1059 C C . HIS B 1 40 ? 7.871 6.906 3.412 1 95.94 40 HIS B C 1
ATOM 1061 O O . HIS B 1 40 ? 7.992 6.031 2.553 1 95.94 40 HIS B O 1
ATOM 1067 N N . GLN B 1 41 ? 7.789 6.676 4.676 1 96.31 41 GLN B N 1
ATOM 1068 C CA . GLN B 1 41 ? 7.812 5.297 5.148 1 96.31 41 GLN B CA 1
ATOM 1069 C C . GLN B 1 41 ? 6.551 4.551 4.73 1 96.31 41 GLN B C 1
ATOM 1071 O O . GLN B 1 41 ? 6.602 3.361 4.414 1 96.31 41 GLN B O 1
ATOM 1076 N N . ILE B 1 42 ? 5.402 5.23 4.773 1 96.75 42 ILE B N 1
ATOM 1077 C CA . ILE B 1 42 ? 4.16 4.621 4.301 1 96.75 42 ILE B CA 1
ATOM 1078 C C . ILE B 1 42 ? 4.309 4.223 2.836 1 96.75 42 ILE B C 1
ATOM 1080 O O . ILE B 1 42 ? 3.928 3.115 2.447 1 96.75 42 ILE B O 1
ATOM 1084 N N . ALA B 1 43 ? 4.859 5.09 2.029 1 94.75 43 ALA B N 1
ATOM 1085 C CA . ALA B 1 43 ? 5.086 4.805 0.615 1 94.75 43 ALA B CA 1
ATOM 1086 C C . ALA B 1 43 ? 5.98 3.58 0.442 1 94.75 43 ALA B C 1
ATOM 1088 O O . ALA B 1 43 ? 5.762 2.764 -0.455 1 94.75 43 ALA B O 1
ATOM 1089 N N . ALA B 1 44 ? 7.004 3.459 1.315 1 95.94 44 ALA B N 1
ATOM 1090 C CA . ALA B 1 44 ? 7.906 2.311 1.262 1 95.94 44 ALA B CA 1
ATOM 1091 C C . ALA B 1 44 ? 7.164 1.014 1.566 1 95.94 44 ALA B C 1
ATOM 1093 O O . ALA B 1 44 ? 7.402 -0.013 0.926 1 95.94 44 ALA B O 1
ATOM 1094 N N . VAL B 1 45 ? 6.25 1.068 2.527 1 96.31 45 VAL B N 1
ATOM 1095 C CA . VAL B 1 45 ? 5.453 -0.1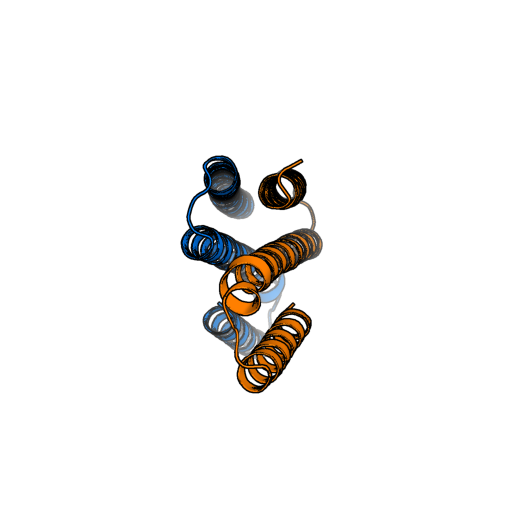1 2.857 1 96.31 45 VAL B CA 1
ATOM 1096 C C . VAL B 1 45 ? 4.559 -0.475 1.676 1 96.31 45 VAL B C 1
ATOM 1098 O O . VAL B 1 45 ? 4.445 -1.648 1.312 1 96.31 45 VAL B O 1
ATOM 1101 N N . GLN B 1 46 ? 3.928 0.443 1.057 1 95.19 46 GLN B N 1
ATOM 1102 C CA . GLN B 1 46 ? 3.055 0.218 -0.091 1 95.19 46 GLN B CA 1
ATOM 1103 C C . GLN B 1 46 ? 3.826 -0.399 -1.256 1 95.19 46 GLN B C 1
ATOM 1105 O O . GLN B 1 46 ? 3.352 -1.344 -1.89 1 95.19 46 GLN B O 1
ATOM 1110 N N . ALA B 1 47 ? 5 0.143 -1.505 1 94.69 47 ALA B N 1
ATOM 1111 C CA . ALA B 1 47 ? 5.84 -0.381 -2.578 1 94.69 47 ALA B CA 1
ATOM 1112 C C . ALA B 1 47 ? 6.242 -1.827 -2.303 1 94.69 47 ALA B C 1
ATOM 1114 O O . ALA B 1 47 ? 6.211 -2.668 -3.205 1 94.69 47 ALA B O 1
ATOM 1115 N N . ALA B 1 48 ? 6.609 -2.051 -1.09 1 95.62 48 ALA B N 1
ATOM 1116 C CA . ALA B 1 48 ? 6.996 -3.408 -0.715 1 95.62 48 ALA B CA 1
ATOM 1117 C C . ALA B 1 48 ? 5.816 -4.367 -0.83 1 95.62 48 ALA B C 1
ATOM 1119 O O . ALA B 1 48 ? 5.98 -5.516 -1.245 1 95.62 48 ALA B O 1
ATOM 1120 N N . LEU B 1 49 ? 4.605 -3.934 -0.471 1 96 49 LEU B N 1
ATOM 1121 C CA . LEU B 1 49 ? 3.404 -4.746 -0.625 1 96 49 LEU B CA 1
ATOM 1122 C C . LEU B 1 49 ? 3.127 -5.035 -2.096 1 96 49 LEU B C 1
ATOM 1124 O O . LEU B 1 49 ? 2.713 -6.141 -2.449 1 96 49 LEU B O 1
ATOM 1128 N N . SER B 1 50 ? 3.324 -4.059 -2.949 1 94.81 50 SER B N 1
ATOM 1129 C CA . SER B 1 50 ? 3.172 -4.254 -4.387 1 94.81 50 SER B CA 1
ATOM 1130 C C . SER B 1 50 ? 4.105 -5.348 -4.898 1 94.81 50 SER B C 1
ATOM 1132 O O . SER B 1 50 ? 3.719 -6.156 -5.746 1 94.81 50 SER B O 1
ATOM 1134 N N . LYS B 1 51 ? 5.293 -5.379 -4.387 1 94.75 51 LYS B N 1
ATOM 1135 C CA . LYS B 1 51 ? 6.25 -6.41 -4.781 1 94.75 51 LYS B CA 1
ATOM 1136 C C . LYS B 1 51 ? 5.781 -7.793 -4.336 1 94.75 51 LYS B C 1
ATOM 1138 O O . LYS B 1 51 ? 5.961 -8.781 -5.055 1 94.75 51 LYS B O 1
ATOM 1143 N N . VAL B 1 52 ? 5.211 -7.824 -3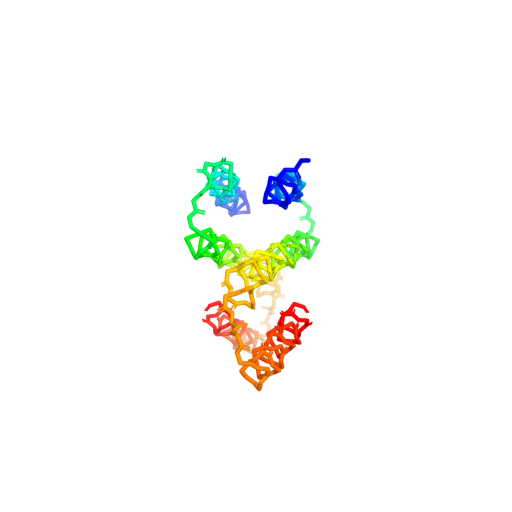.193 1 95.62 52 VAL B N 1
ATOM 1144 C CA . VAL B 1 52 ? 4.676 -9.094 -2.713 1 95.62 52 VAL B CA 1
ATOM 1145 C C . VAL B 1 52 ? 3.541 -9.555 -3.621 1 95.62 52 VAL B C 1
ATOM 1147 O O . VAL B 1 52 ? 3.498 -10.719 -4.031 1 95.62 52 VAL B O 1
ATOM 1150 N N . ALA B 1 53 ? 2.604 -8.664 -3.934 1 94.88 53 ALA B N 1
ATOM 1151 C CA . ALA B 1 53 ? 1.501 -8.984 -4.84 1 94.88 53 ALA B CA 1
ATOM 1152 C C . ALA B 1 53 ? 2.021 -9.477 -6.184 1 94.88 53 ALA B C 1
ATOM 1154 O O . ALA B 1 53 ? 1.529 -10.469 -6.719 1 94.88 53 ALA B O 1
ATOM 1155 N N . LYS B 1 54 ? 3 -8.844 -6.656 1 93.88 54 LYS B N 1
ATOM 1156 C CA . LYS B 1 54 ? 3.611 -9.242 -7.922 1 93.88 54 LYS B CA 1
ATOM 1157 C C . LYS B 1 54 ? 4.172 -10.656 -7.844 1 93.88 54 LYS B C 1
ATOM 1159 O O . LYS B 1 54 ? 3.957 -11.469 -8.75 1 93.88 54 LYS B O 1
ATOM 1164 N N . LEU B 1 55 ? 4.891 -10.883 -6.836 1 93.25 55 LEU B N 1
ATOM 1165 C CA . LEU B 1 55 ? 5.473 -12.203 -6.648 1 93.25 55 LEU B CA 1
ATOM 1166 C C . LEU B 1 55 ? 4.387 -13.273 -6.602 1 93.25 55 LEU B C 1
ATOM 1168 O O . LEU B 1 55 ? 4.555 -14.359 -7.164 1 93.25 55 LEU B O 1
ATOM 1172 N N . MET B 1 56 ? 3.338 -12.969 -5.973 1 93.12 56 MET B N 1
ATOM 1173 C CA . MET B 1 56 ? 2.229 -13.906 -5.871 1 93.12 56 MET B CA 1
ATOM 1174 C C . MET B 1 56 ? 1.594 -14.156 -7.234 1 93.12 56 MET B C 1
ATOM 1176 O O . MET B 1 56 ? 1.271 -15.289 -7.578 1 93.12 56 MET B O 1
ATOM 1180 N N . ILE B 1 57 ? 1.427 -13.102 -7.965 1 92.62 57 ILE B N 1
ATOM 1181 C CA . ILE B 1 57 ? 0.87 -13.203 -9.312 1 92.62 57 ILE B CA 1
ATOM 1182 C C . ILE B 1 57 ? 1.784 -14.055 -10.188 1 92.62 57 ILE B C 1
ATOM 1184 O O . ILE B 1 57 ? 1.317 -14.961 -10.883 1 92.62 57 ILE B O 1
ATOM 1188 N N . GLU B 1 58 ? 3.072 -13.82 -10.102 1 91.06 58 GLU B N 1
ATOM 1189 C CA . GLU B 1 58 ? 4.055 -14.57 -10.883 1 91.06 58 GLU B CA 1
ATOM 1190 C C . GLU B 1 58 ? 4.039 -16.047 -10.508 1 91.06 58 GLU B C 1
ATOM 1192 O O . GLU B 1 58 ? 4.102 -16.906 -11.383 1 91.06 58 GLU B O 1
ATOM 1197 N N . ASP B 1 59 ? 3.979 -16.281 -9.273 1 88.94 59 ASP B N 1
ATOM 1198 C CA . ASP B 1 59 ? 3.949 -17.656 -8.789 1 88.94 59 ASP B CA 1
ATOM 1199 C C . ASP B 1 59 ? 2.705 -18.391 -9.289 1 88.94 59 ASP B C 1
ATOM 1201 O O . ASP B 1 59 ? 2.797 -19.531 -9.766 1 88.94 59 ASP B O 1
ATOM 1205 N N . HIS B 1 60 ? 1.538 -17.766 -9.148 1 84.19 60 HIS B N 1
ATOM 1206 C CA . HIS B 1 60 ? 0.285 -18.328 -9.633 1 84.19 60 HIS B CA 1
ATOM 1207 C C . HIS B 1 60 ? 0.321 -18.547 -11.141 1 84.19 60 HIS B C 1
ATOM 1209 O O . HIS B 1 60 ? -0.079 -19.609 -11.633 1 84.19 60 HIS B O 1
ATOM 1215 N N . PHE B 1 61 ? 0.81 -17.672 -11.828 1 86.19 61 PHE B N 1
ATOM 1216 C CA . PHE B 1 61 ? 0.895 -17.719 -13.281 1 86.19 61 PHE B CA 1
ATOM 1217 C C . PHE B 1 61 ? 1.798 -18.875 -13.719 1 86.19 61 PHE B C 1
ATOM 1219 O O . PHE B 1 61 ? 1.445 -19.625 -14.625 1 86.19 61 PHE B O 1
ATOM 1226 N N . SER B 1 62 ? 2.953 -19.031 -13.172 1 86.5 62 SER B N 1
ATOM 1227 C CA . SER B 1 62 ? 3.932 -20.031 -13.57 1 86.5 62 SER B CA 1
ATOM 1228 C C . SER B 1 62 ? 3.436 -21.438 -13.242 1 86.5 62 SER B C 1
ATOM 1230 O O . SER B 1 62 ? 3.523 -22.344 -14.078 1 86.5 62 SER B O 1
ATOM 1232 N N . HIS B 1 63 ? 2.936 -21.688 -12.086 1 81.31 63 HIS B N 1
ATOM 1233 C CA . HIS B 1 63 ? 2.578 -23.016 -11.617 1 81.31 63 HIS B CA 1
ATOM 1234 C C . HIS B 1 63 ? 1.256 -23.484 -12.219 1 81.31 63 HIS B C 1
ATOM 1236 O O . HIS B 1 63 ? 1.098 -24.656 -12.555 1 81.31 63 HIS B O 1
ATOM 1242 N N . SER B 1 64 ? 0.373 -22.562 -12.391 1 80.56 64 SER B N 1
ATOM 1243 C CA . SER B 1 64 ? -0.961 -23.016 -12.773 1 80.56 64 SER B CA 1
ATOM 1244 C C . SER B 1 64 ? -1.22 -22.766 -14.258 1 80.56 64 SER B C 1
ATOM 1246 O O . SER B 1 64 ? -1.711 -23.641 -14.969 1 80.56 64 SER B O 1
ATOM 1248 N N . ILE B 1 65 ? -0.833 -21.625 -14.727 1 82.44 65 ILE B N 1
ATOM 1249 C CA . ILE B 1 65 ? -1.263 -21.266 -16.078 1 82.44 65 ILE B CA 1
ATOM 1250 C C . ILE B 1 65 ? -0.224 -21.734 -17.094 1 82.44 65 ILE B C 1
ATOM 1252 O O . ILE B 1 65 ? -0.55 -22.469 -1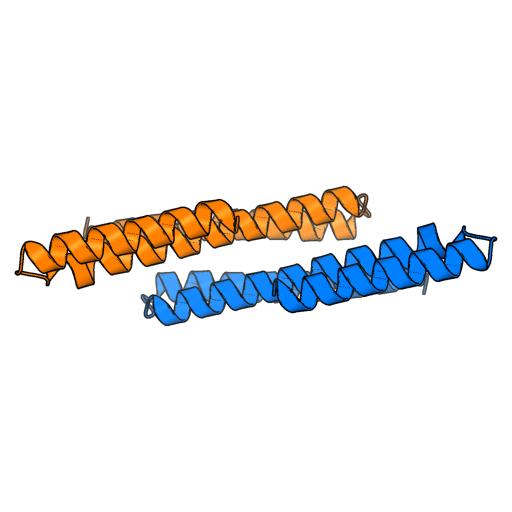8.016 1 82.44 65 ILE B O 1
ATOM 1256 N N . LEU B 1 66 ? 0.981 -21.422 -16.953 1 86.62 66 LEU B N 1
ATOM 1257 C CA . LEU B 1 66 ? 2.02 -21.766 -17.906 1 86.62 66 LEU B CA 1
ATOM 1258 C C . LEU B 1 66 ? 2.275 -23.281 -17.906 1 86.62 66 LEU B C 1
ATOM 1260 O O . LEU B 1 66 ? 2.479 -23.875 -18.969 1 86.62 66 LEU B O 1
ATOM 1264 N N . ALA B 1 67 ? 2.15 -23.906 -16.75 1 85.44 67 ALA B N 1
ATOM 1265 C CA . ALA B 1 67 ? 2.43 -25.328 -16.625 1 85.44 67 ALA B CA 1
ATOM 1266 C C . ALA B 1 67 ? 1.36 -26.172 -17.312 1 85.44 67 ALA B C 1
ATOM 1268 O O . ALA B 1 67 ? 1.641 -27.266 -17.797 1 85.44 67 ALA B O 1
ATOM 1269 N N . GLN B 1 68 ? 0.184 -25.625 -17.391 1 88.75 68 GLN B N 1
ATOM 1270 C CA . GLN B 1 68 ? -0.938 -26.391 -17.922 1 88.75 68 GLN B CA 1
ATOM 1271 C C . GLN B 1 68 ? -1.129 -26.109 -19.406 1 88.75 68 GLN B C 1
ATOM 1273 O O . GLN B 1 68 ? -1.933 -26.766 -20.078 1 88.75 68 GLN B O 1
ATOM 1278 N N . THR B 1 69 ? -0.399 -25.094 -19.828 1 88.62 69 THR B N 1
ATOM 1279 C CA . THR B 1 69 ? -0.553 -24.703 -21.234 1 88.62 69 THR B CA 1
ATOM 1280 C C . THR B 1 69 ? 0.333 -25.547 -22.141 1 88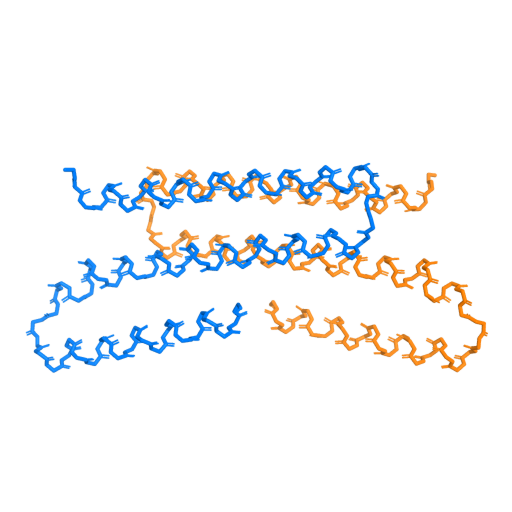.62 69 THR B C 1
ATOM 1282 O O . THR B 1 69 ? 1.552 -25.594 -21.953 1 88.62 69 THR B O 1
ATOM 1285 N N . LYS B 1 70 ? -0.271 -26.266 -23.109 1 88.38 70 LYS B N 1
ATOM 1286 C CA . LYS B 1 70 ? 0.446 -27.188 -23.984 1 88.38 70 LYS B CA 1
ATOM 1287 C C . LYS B 1 70 ? 0.8 -26.516 -25.312 1 88.38 70 LYS B C 1
ATOM 1289 O O . LYS B 1 70 ? 1.814 -26.844 -25.938 1 88.38 70 LYS B O 1
ATOM 1294 N N . SER B 1 71 ? 0.044 -25.594 -25.719 1 91.94 71 SER B N 1
ATOM 1295 C CA . SER B 1 71 ? 0.271 -24.891 -26.984 1 91.94 71 SER B CA 1
ATOM 1296 C C . SER B 1 71 ? 1.456 -23.938 -26.875 1 91.94 71 SER B C 1
ATOM 1298 O O . SER B 1 71 ? 1.455 -23.031 -26.031 1 91.94 71 SER B O 1
ATOM 1300 N N . PRO B 1 72 ? 2.496 -24.172 -27.688 1 91.38 72 PRO B N 1
ATOM 1301 C CA . PRO B 1 72 ? 3.652 -23.281 -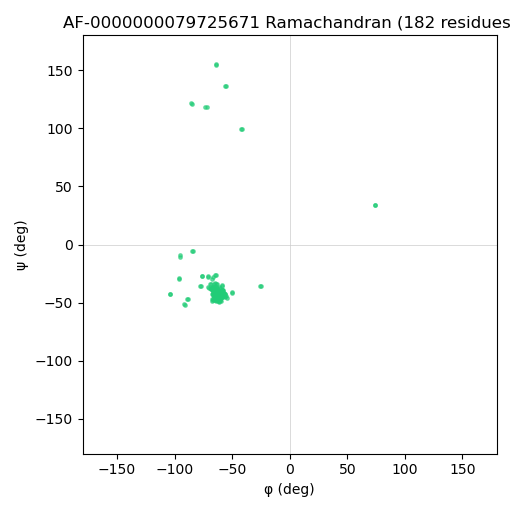27.656 1 91.38 72 PRO B CA 1
ATOM 1302 C C . PRO B 1 72 ? 3.281 -21.828 -27.969 1 91.38 72 PRO B C 1
ATOM 1304 O O . PRO B 1 72 ? 3.857 -20.906 -27.406 1 91.38 72 PRO B O 1
ATOM 1307 N N . GLU B 1 73 ? 2.395 -21.75 -28.797 1 92.25 73 GLU B N 1
ATOM 1308 C CA . GLU B 1 73 ? 1.96 -20.406 -29.141 1 92.25 73 GLU B CA 1
ATOM 1309 C C . GLU B 1 73 ? 1.283 -19.719 -27.969 1 92.25 73 GLU B C 1
ATOM 1311 O O . GLU B 1 73 ? 1.56 -18.547 -27.672 1 92.25 73 GLU B O 1
ATOM 1316 N N . LEU B 1 74 ? 0.38 -20.422 -27.312 1 91.81 74 LEU B N 1
ATOM 1317 C CA . LEU B 1 74 ? -0.317 -19.875 -26.156 1 91.81 74 LEU B CA 1
ATOM 1318 C C . LEU B 1 74 ? 0.659 -19.578 -25.016 1 91.81 74 LEU B C 1
ATOM 1320 O O . LEU B 1 74 ? 0.514 -18.594 -24.297 1 91.81 74 LEU B O 1
ATOM 1324 N N . LYS B 1 75 ? 1.708 -20.406 -24.875 1 92.19 75 LYS B N 1
ATOM 1325 C CA . LYS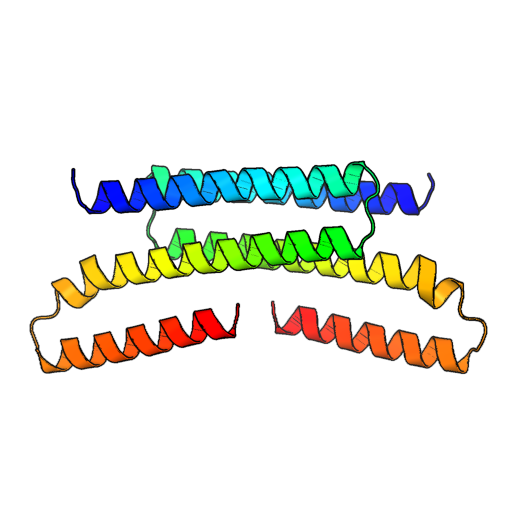 B 1 75 ? 2.725 -20.188 -23.859 1 92.19 75 LYS B CA 1
ATOM 1326 C C . LYS B 1 75 ? 3.479 -18.891 -24.094 1 92.19 75 LYS B C 1
ATOM 1328 O O . LYS B 1 75 ? 3.742 -18.125 -23.156 1 92.19 75 LYS B O 1
ATOM 1333 N N . THR B 1 76 ? 3.771 -18.672 -25.344 1 92.94 76 THR B N 1
ATOM 1334 C CA . THR B 1 76 ? 4.473 -17.453 -25.719 1 92.94 76 THR B CA 1
ATOM 1335 C C . THR B 1 76 ? 3.611 -16.234 -25.422 1 92.94 76 THR B C 1
ATOM 1337 O O . THR B 1 76 ? 4.09 -15.242 -24.859 1 92.94 76 THR B O 1
ATOM 1340 N N . ASP B 1 77 ? 2.348 -16.297 -25.781 1 92.75 77 ASP B N 1
ATOM 1341 C CA . ASP B 1 77 ? 1.416 -15.211 -25.531 1 92.75 77 ASP B CA 1
ATOM 1342 C C . ASP B 1 77 ? 1.286 -14.93 -24.031 1 92.75 77 ASP B C 1
ATOM 1344 O O . ASP B 1 77 ? 1.269 -13.773 -23.609 1 92.75 77 ASP B O 1
ATOM 1348 N N . LEU B 1 78 ? 1.199 -15.938 -23.297 1 91.75 78 LEU B N 1
ATOM 1349 C CA . LEU B 1 78 ? 1.053 -15.812 -21.844 1 91.75 78 LEU B CA 1
ATOM 1350 C C . LEU B 1 78 ? 2.309 -15.211 -21.219 1 91.75 78 LEU B C 1
ATOM 1352 O O . LEU B 1 78 ? 2.221 -14.391 -20.312 1 91.75 78 LEU B O 1
ATOM 1356 N N . LYS B 1 79 ? 3.439 -15.547 -21.734 1 92.81 79 LYS B N 1
ATOM 1357 C CA . LYS B 1 79 ? 4.695 -14.969 -21.266 1 92.81 79 LYS B CA 1
ATOM 1358 C C . LYS B 1 79 ? 4.77 -13.477 -21.562 1 92.81 79 LYS B C 1
ATOM 1360 O O . LYS B 1 79 ? 5.215 -12.695 -20.734 1 92.81 79 LYS B O 1
ATOM 1365 N N . GLU B 1 80 ? 4.324 -13.148 -22.688 1 93.31 80 GLU B N 1
ATOM 1366 C CA . GLU B 1 80 ? 4.281 -11.734 -23.047 1 93.31 80 GLU B CA 1
ATOM 1367 C C . GLU B 1 80 ? 3.326 -10.961 -22.141 1 93.31 80 GLU B C 1
ATOM 1369 O O . GLU B 1 80 ? 3.621 -9.836 -21.734 1 93.31 80 GLU B O 1
ATOM 1374 N N . PHE B 1 81 ? 2.225 -11.602 -21.875 1 92.62 81 PHE B N 1
ATOM 1375 C CA . PHE B 1 81 ? 1.245 -11 -20.984 1 92.62 81 PHE B CA 1
ATOM 1376 C C . PHE B 1 81 ? 1.836 -10.797 -19.594 1 92.62 81 PHE B C 1
ATOM 1378 O O . PHE B 1 81 ? 1.723 -9.711 -19.016 1 92.62 81 PHE B O 1
ATOM 1385 N N . MET B 1 82 ? 2.537 -11.734 -19.109 1 91.94 82 MET B N 1
ATOM 1386 C CA . MET B 1 82 ? 3.172 -11.641 -17.797 1 91.94 82 MET B CA 1
ATOM 1387 C C . MET B 1 82 ? 4.246 -10.555 -17.797 1 91.94 82 MET B C 1
ATOM 1389 O O . MET B 1 82 ? 4.414 -9.852 -16.797 1 91.94 82 MET B O 1
ATOM 1393 N N . ALA B 1 83 ? 4.871 -10.414 -18.875 1 92.88 83 ALA B N 1
ATOM 1394 C CA . ALA B 1 83 ? 5.867 -9.352 -19.016 1 92.88 83 ALA B CA 1
ATOM 1395 C C . ALA B 1 83 ? 5.219 -7.977 -18.938 1 92.88 83 ALA B C 1
ATOM 1397 O O . ALA B 1 83 ? 5.777 -7.051 -18.344 1 92.88 83 ALA B O 1
ATOM 1398 N N . SER B 1 84 ? 4.148 -7.84 -19.516 1 92.44 84 SER B N 1
ATOM 1399 C CA . SER B 1 84 ? 3.404 -6.586 -19.438 1 92.44 84 SER B CA 1
ATOM 1400 C C . SER B 1 84 ? 2.971 -6.285 -18.016 1 92.44 84 SER B C 1
ATO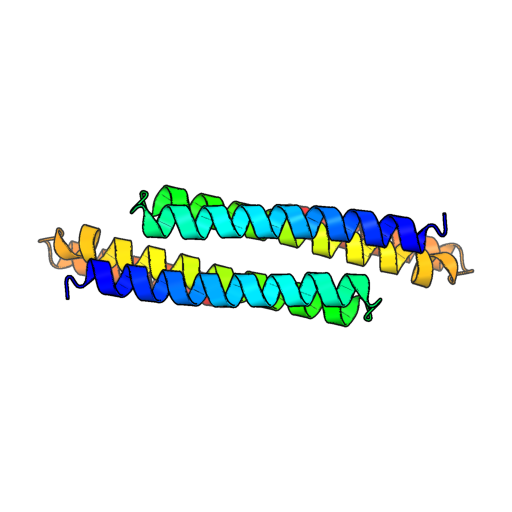M 1402 O O . SER B 1 84 ? 3.043 -5.137 -17.562 1 92.44 84 SER B O 1
ATOM 1404 N N . ILE B 1 85 ? 2.543 -7.25 -17.312 1 90.19 85 ILE B N 1
ATOM 1405 C CA . ILE B 1 85 ? 2.154 -7.102 -15.906 1 90.19 85 ILE B CA 1
ATOM 1406 C C . ILE B 1 85 ? 3.363 -6.672 -15.078 1 90.19 85 ILE B C 1
ATOM 1408 O O . ILE B 1 85 ? 3.271 -5.742 -14.273 1 90.19 85 ILE B O 1
ATOM 1412 N N . ASP B 1 86 ? 4.422 -7.281 -15.32 1 89.94 86 ASP B N 1
ATOM 1413 C CA . ASP B 1 86 ? 5.656 -6.941 -14.625 1 89.94 86 ASP B CA 1
ATOM 1414 C C . ASP B 1 86 ? 6.027 -5.477 -14.852 1 89.94 86 ASP B C 1
ATOM 1416 O O . ASP B 1 86 ? 6.375 -4.766 -13.906 1 89.94 86 ASP B O 1
ATOM 1420 N N . ASN B 1 87 ? 5.926 -5.07 -16.078 1 90.06 87 ASN B N 1
ATOM 1421 C CA . ASN B 1 87 ? 6.203 -3.68 -16.406 1 90.06 87 ASN B CA 1
ATOM 1422 C C . ASN B 1 87 ? 5.246 -2.729 -15.703 1 90.06 87 ASN B C 1
ATOM 1424 O O . ASN B 1 87 ? 5.652 -1.659 -15.242 1 90.06 87 ASN B O 1
ATOM 1428 N N . TYR B 1 88 ? 4.082 -3.139 -15.656 1 87.38 88 TYR B N 1
ATOM 1429 C CA . TYR B 1 88 ? 3.074 -2.34 -14.969 1 87.38 88 TYR B CA 1
ATOM 1430 C C . TYR B 1 88 ? 3.436 -2.158 -13.5 1 87.38 88 TYR B C 1
ATOM 1432 O O . TYR B 1 88 ? 3.414 -1.039 -12.977 1 87.38 88 TYR B O 1
ATOM 1440 N N . PHE B 1 89 ? 3.822 -3.221 -12.812 1 88.56 89 PHE B N 1
ATOM 1441 C CA . PHE B 1 89 ? 4.168 -3.17 -11.391 1 88.56 89 PHE B CA 1
ATOM 1442 C C . PHE B 1 89 ? 5.41 -2.312 -11.172 1 88.56 89 PHE B C 1
ATOM 1444 O O . PHE B 1 89 ? 5.547 -1.671 -10.125 1 88.56 89 PHE B O 1
ATOM 1451 N N . ARG B 1 90 ? 6.215 -2.234 -12.18 1 82.69 90 ARG B N 1
ATOM 1452 C CA . ARG B 1 90 ? 7.426 -1.426 -12.094 1 82.69 90 ARG B CA 1
ATOM 1453 C C . ARG B 1 90 ? 7.105 0.06 -12.211 1 82.69 90 ARG B C 1
ATOM 1455 O O . ARG B 1 90 ? 7.816 0.9 -11.656 1 82.69 90 ARG B O 1
ATOM 1462 N N . THR B 1 91 ? 6 0.268 -12.906 1 76.31 91 THR B N 1
ATOM 1463 C CA . THR B 1 91 ? 5.645 1.663 -13.141 1 76.31 91 THR B CA 1
ATOM 1464 C C . THR B 1 91 ? 4.773 2.195 -12.008 1 76.31 91 THR B C 1
ATOM 1466 O O . THR B 1 91 ? 4.926 3.344 -11.586 1 76.31 91 THR B O 1
ATOM 1469 N N . ILE B 1 92 ? 3.785 1.364 -11.68 1 64.31 92 ILE B N 1
ATOM 1470 C CA . ILE B 1 92 ? 2.863 1.863 -10.664 1 64.31 92 ILE B CA 1
ATOM 1471 C C . ILE B 1 92 ? 3.582 1.974 -9.328 1 64.31 92 ILE B C 1
ATOM 1473 O O . ILE B 1 92 ? 3.166 2.736 -8.453 1 64.31 92 ILE B O 1
ATOM 1477 N N . HIS B 1 93 ? 4.555 1.137 -9.109 1 53.12 93 HIS B N 1
ATOM 1478 C CA . HIS B 1 93 ? 5.383 1.344 -7.926 1 53.12 93 HIS B CA 1
ATOM 1479 C C . HIS B 1 93 ? 6.684 2.057 -8.281 1 53.12 93 HIS B C 1
ATOM 1481 O O . HIS B 1 93 ? 7.266 1.803 -9.336 1 53.12 93 HIS B O 1
#